Protein 1II5 (pdb70)

CATH classification: 3.40.190.10 (+1 more: 3.40.190.10)

Radius of gyration: 17.82 Å; Cα contacts (8 Å, |Δi|>4): 454; chains: 1; bounding box: 31×48×43 Å

Solvent-accessible surface area: 10110 Å² total

Nearest PDB structures (foldseek):
  1ii5-assembly1_A  TM=1.005E+00  e=3.050E-53  Synechocystis sp. PCC 6803 substr. Kazusa
  2pyy-assembly1_C  TM=9.301E-01  e=6.202E-23  Nostoc punctiforme PCC 73102
  4f3p-assembly1_A  TM=8.984E-01  e=1.653E-22  Burkholderia pseudomallei 1710b
  4f3p-assembly2_B  TM=9.013E-01  e=2.292E-22  Burkholderia pseudomallei 1710b
  8hnj-assembly1_A  TM=8.999E-01  e=7.429E-22  Escherichia coli 908519

Secondary structure (DSSP, 8-state):
--SPPEEEEE---TTT-EE--EESHHHHHHHHHHHHHT--EEEEE-S-HHHHHHHHHTTS-SEEEEEEE--HHHHTSTTEEE----EEEEEEEEEEGGGTTT-SSGGGGTT-EEEEETTSHHHHHHHHTT-EEEEESSHHHHHHHHHTTS-SEEEEEHHHHHHHHHH-GGG-EEE-S--SEEEEEEEEEETT-TTHHHHHHHHHHHHHTTHHHHHHHHHH-

Organism: Synechocystis sp. (strain ATCC 27184 / PCC 6803 / Kazusa) (NCBI:txid1111708)

InterPro domains:
  IPR001320 Ionotropic glutamate receptor, C-terminal [SM00079] (43-379)
  IPR001638 Solute-binding protein family 3/N-terminal domain of MltF [PF00497] (44-378)
  IPR001638 Solute-binding protein family 3/N-terminal domain of MltF [SM00062] (43-380)
  IPR013099 Potassium channel domain [PF07885] (197-247)
  IPR015683 Ionotropic glutamate receptor [PTHR18966] (59-382)

Structure (mmCIF, N/CA/C/O backbone):
data_1II5
#
_entry.id   1II5
#
_cell.length_a   97.866
_cell.length_b   49.706
_cell.length_c   55.572
_cell.angle_alpha   90.0
_cell.angle_beta   116.84
_cell.angle_gamma   90.0
#
_symmetry.space_group_name_H-M   'C 1 2 1'
#
loop_
_entity.id
_entity.type
_entity.pdbx_description
1 polymer 'Slr1257 protein'
2 non-polymer 'GLUTAMIC ACID'
3 water water
#
loop_
_atom_site.group_PDB
_atom_site.id
_atom_site.type_symbol
_atom_site.label_atom_id
_atom_site.label_alt_id
_atom_site.label_comp_id
_atom_site.label_asym_id
_atom_site.label_entity_id
_atom_site.label_seq_id
_atom_site.pdbx_PDB_ins_code
_atom_site.Cartn_x
_atom_site.Cartn_y
_atom_site.Cartn_z
_atom_site.occupancy
_atom_site.B_iso_or_equiv
_atom_site.auth_seq_id
_atom_site.auth_comp_id
_atom_site.auth_asym_id
_atom_site.auth_atom_id
_atom_site.pdbx_PDB_model_num
ATOM 1 N N . GLY A 1 1 ? 73.081 10.958 12.748 1.00 33.16 1 GLY A N 1
ATOM 2 C CA . GLY A 1 1 ? 73.938 12.100 12.346 1.00 28.17 1 GLY A CA 1
ATOM 3 C C . GLY A 1 1 ? 73.354 12.818 11.150 1.00 26.40 1 GLY A C 1
ATOM 4 O O . GLY A 1 1 ? 72.882 12.181 10.206 1.00 24.18 1 GLY A O 1
ATOM 5 N N . SER A 1 2 ? 73.365 14.145 11.191 1.00 25.32 2 SER A N 1
ATOM 6 C CA . SER A 1 2 ? 72.833 14.938 10.087 1.00 24.40 2 SER A CA 1
ATOM 7 C C . SER A 1 2 ? 73.929 15.458 9.153 1.00 23.74 2 SER A C 1
ATOM 8 O O . SER A 1 2 ? 73.688 16.334 8.323 1.00 22.97 2 SER A O 1
ATOM 11 N N . ALA A 1 3 ? 75.124 14.877 9.256 1.00 22.27 3 ALA A N 1
ATOM 12 C CA . ALA A 1 3 ? 76.252 15.289 8.420 1.00 22.61 3 ALA A CA 1
ATOM 13 C C . ALA A 1 3 ? 76.084 14.898 6.955 1.00 21.34 3 ALA A C 1
ATOM 14 O O . ALA A 1 3 ? 75.452 13.891 6.640 1.00 20.42 3 ALA A O 1
ATOM 16 N N . MET A 1 4 ? 76.675 15.694 6.069 1.00 19.20 4 MET A N 1
ATOM 17 C CA . MET A 1 4 ? 76.615 15.443 4.635 1.00 22.50 4 MET A CA 1
ATOM 18 C C . MET A 1 4 ? 77.048 14.013 4.317 1.00 23.10 4 MET A C 1
ATOM 19 O O . MET A 1 4 ? 78.054 13.532 4.836 1.00 24.58 4 MET A O 1
ATOM 24 N N . ALA A 1 5 ? 76.277 13.340 3.473 1.00 19.32 5 ALA A N 1
ATOM 25 C CA . ALA A 1 5 ? 76.577 11.968 3.103 1.00 19.55 5 ALA A CA 1
ATOM 26 C C . ALA A 1 5 ? 77.720 11.856 2.107 1.00 19.87 5 ALA A C 1
ATOM 27 O O . ALA A 1 5 ? 77.892 12.716 1.250 1.00 21.10 5 ALA A O 1
ATOM 29 N N . LEU A 1 6 ? 78.528 10.810 2.260 1.00 17.68 6 LEU A N 1
ATOM 30 C CA . LEU A 1 6 ? 79.624 10.537 1.334 1.00 16.83 6 LEU A CA 1
ATOM 31 C C . LEU A 1 6 ? 78.997 9.861 0.111 1.00 15.38 6 LEU A C 1
ATOM 32 O O . LEU A 1 6 ? 78.093 9.030 0.246 1.00 14.11 6 LEU A O 1
ATOM 37 N N . LYS A 1 7 ? 79.443 10.254 -1.076 1.00 16.40 7 LYS A N 1
ATOM 38 C CA . LYS A 1 7 ? 78.936 9.679 -2.322 1.00 19.01 7 LYS A CA 1
ATOM 39 C C . LYS A 1 7 ? 79.754 8.423 -2.642 1.00 17.57 7 LYS A C 1
ATOM 40 O O . LYS A 1 7 ? 80.932 8.494 -3.016 1.00 14.99 7 LYS A O 1
ATOM 46 N N . VAL A 1 8 ? 79.112 7.275 -2.459 1.00 16.24 8 VAL A N 1
ATOM 47 C CA . VAL A 1 8 ? 79.743 5.979 -2.665 1.00 14.58 8 VAL A CA 1
ATOM 48 C C . VAL A 1 8 ? 79.355 5.281 -3.973 1.00 14.24 8 VAL A C 1
ATOM 49 O O . VAL A 1 8 ? 78.214 4.849 -4.147 1.00 15.63 8 VAL A O 1
ATOM 53 N N . GLY A 1 9 ? 80.313 5.192 -4.891 1.00 13.39 9 GLY A N 1
ATOM 54 C CA . GLY A 1 9 ? 80.089 4.512 -6.156 1.00 13.79 9 GLY A CA 1
ATOM 55 C C . GLY A 1 9 ? 80.219 3.018 -5.922 1.00 14.10 9 GLY A C 1
ATOM 56 O O . GLY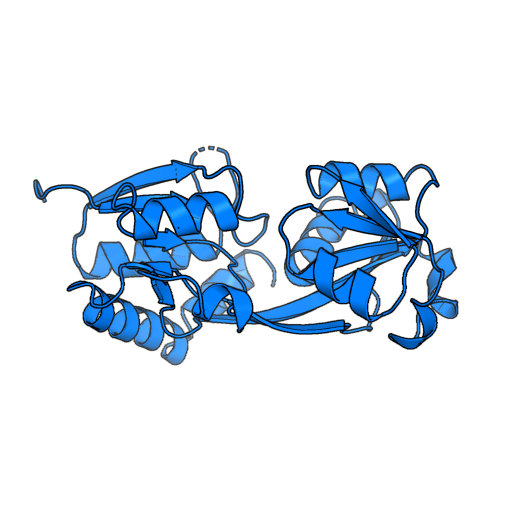 A 1 9 ? 81.106 2.586 -5.186 1.00 11.99 9 GLY A O 1
ATOM 57 N N . VAL A 1 10 ? 79.320 2.228 -6.507 1.00 13.21 10 VAL A N 1
ATOM 58 C CA . VAL A 1 10 ? 79.358 0.778 -6.330 1.00 13.43 10 VAL A CA 1
ATOM 59 C C . VAL A 1 10 ? 79.461 0.070 -7.677 1.00 14.34 10 VAL A C 1
ATOM 60 O O . VAL A 1 10 ? 78.709 0.357 -8.603 1.00 14.80 10 VAL A O 1
ATOM 64 N N . VAL A 1 11 ? 80.396 -0.864 -7.777 1.00 12.36 11 VAL A N 1
ATOM 65 C CA . VAL A 1 11 ? 80.601 -1.612 -9.008 1.00 13.72 11 VAL A CA 1
ATOM 66 C C . VAL A 1 11 ? 81.057 -3.033 -8.642 1.00 15.57 11 VAL A C 1
ATOM 67 O O . VAL A 1 11 ? 81.580 -3.254 -7.547 1.00 14.85 11 VAL A O 1
ATOM 71 N N . GLY A 1 12 ? 80.810 -4.000 -9.523 1.00 13.30 12 GLY A N 1
ATOM 72 C CA . GLY A 1 12 ? 81.221 -5.360 -9.226 1.00 13.07 12 GLY A CA 1
ATOM 73 C C . GLY A 1 12 ? 80.103 -6.382 -9.305 1.00 14.95 12 GLY A C 1
ATOM 74 O O . GLY A 1 12 ? 78.943 -6.034 -9.504 1.00 15.71 12 GLY A O 1
ATOM 75 N N . ASN A 1 13 ? 80.457 -7.643 -9.075 1.00 14.92 13 ASN A N 1
ATOM 76 C CA . ASN A 1 13 ? 79.513 -8.761 -9.144 1.00 14.03 13 ASN A CA 1
ATOM 77 C C . ASN A 1 13 ? 79.506 -9.598 -7.867 1.00 13.11 13 ASN A C 1
ATOM 78 O O . ASN A 1 13 ? 80.358 -9.423 -6.996 1.00 11.82 13 ASN A O 1
ATOM 83 N N . PRO A 1 14 ? 78.514 -10.503 -7.730 1.00 14.13 14 PRO A N 1
ATOM 84 C CA . PRO A 1 14 ? 78.395 -11.380 -6.562 1.00 12.72 14 PRO A CA 1
ATOM 85 C C . PRO A 1 14 ? 79.642 -12.259 -6.450 1.00 10.82 14 PRO A C 1
ATOM 86 O O . PRO A 1 14 ? 80.216 -12.653 -7.462 1.00 12.53 14 PRO A O 1
ATOM 90 N N . PRO A 1 15 ? 80.026 -12.639 -5.221 1.00 11.58 15 PRO A N 1
ATOM 91 C CA . PRO A 1 15 ? 79.353 -12.306 -3.963 1.00 12.15 15 PRO A CA 1
ATOM 92 C C . PRO A 1 15 ? 79.809 -10.995 -3.311 1.00 10.63 15 PRO A C 1
ATOM 93 O O . PRO A 1 15 ? 79.452 -10.709 -2.170 1.00 11.74 15 PRO A O 1
ATOM 97 N N . PHE A 1 16 ? 80.617 -10.217 -4.025 1.00 10.96 16 PHE A N 1
ATOM 98 C CA . PHE A 1 16 ? 81.118 -8.961 -3.488 1.00 10.37 16 PHE A CA 1
ATOM 99 C C . PHE A 1 16 ? 80.106 -7.824 -3.567 1.00 11.08 16 PHE A C 1
ATOM 100 O O . PHE A 1 16 ? 80.012 -7.005 -2.654 1.00 11.60 16 PHE A O 1
ATOM 108 N N . VAL A 1 17 ? 79.319 -7.809 -4.634 1.00 11.22 17 VAL A N 1
ATOM 109 C CA . VAL A 1 17 ? 78.298 -6.790 -4.826 1.00 11.84 17 VAL A CA 1
ATOM 110 C C . VAL A 1 17 ? 77.065 -7.408 -5.479 1.00 12.21 17 VAL A C 1
ATOM 111 O O . VAL A 1 17 ? 77.185 -8.160 -6.447 1.00 13.99 17 VAL A O 1
ATOM 115 N N . PHE A 1 18 ? 75.899 -7.121 -4.906 1.00 13.16 18 PHE A N 1
ATOM 116 C CA . PHE A 1 18 ? 74.606 -7.584 -5.418 1.00 13.67 18 PHE A CA 1
ATOM 117 C C . PHE A 1 18 ? 73.761 -6.317 -5.573 1.00 15.39 18 PHE A C 1
ATOM 118 O O . PHE A 1 18 ? 73.830 -5.420 -4.731 1.00 15.08 18 PHE A O 1
ATOM 126 N N . TYR A 1 19 ? 72.922 -6.274 -6.603 1.00 17.35 19 TYR A N 1
ATOM 127 C CA . TYR A 1 19 ? 72.065 -5.118 -6.860 1.00 20.83 19 TYR A CA 1
ATOM 128 C C . TYR A 1 19 ? 70.594 -5.451 -6.657 1.00 24.10 19 TYR A C 1
ATOM 129 O O . TYR A 1 19 ? 70.002 -6.197 -7.437 1.00 24.04 19 TYR A O 1
ATOM 138 N N . GLY A 1 20 ? 70.019 -4.892 -5.598 1.00 28.13 20 GLY A N 1
ATOM 139 C CA . GLY A 1 20 ? 68.623 -5.126 -5.281 1.00 32.16 20 GLY A CA 1
ATOM 140 C C . GLY A 1 20 ? 67.688 -4.272 -6.107 1.00 36.28 20 GLY A C 1
ATOM 141 O O . GLY A 1 20 ? 68.150 -3.268 -6.695 1.00 39.08 20 GLY A O 1
ATOM 142 N N . ALA A 1 26 ? 69.029 -2.566 -1.869 1.00 26.56 26 ALA A N 1
ATOM 143 C CA . ALA A 1 26 ? 69.591 -1.864 -3.066 1.00 25.00 26 ALA A CA 1
ATOM 144 C C . ALA A 1 26 ? 71.008 -2.346 -3.381 1.00 20.71 26 ALA A C 1
ATOM 145 O O . ALA A 1 26 ? 71.328 -2.616 -4.538 1.00 20.53 26 ALA A O 1
ATOM 147 N N . PHE A 1 27 ? 71.852 -2.427 -2.354 1.00 19.59 27 PHE A N 1
ATOM 148 C CA . PHE A 1 27 ? 73.232 -2.893 -2.510 1.00 17.28 27 PHE A CA 1
ATOM 149 C C . PHE A 1 27 ? 73.617 -3.775 -1.327 1.00 15.66 27 PHE A C 1
ATOM 150 O O . PHE A 1 27 ? 73.442 -3.385 -0.172 1.00 16.48 27 PHE A O 1
ATOM 158 N N . THR A 1 28 ? 74.127 -4.969 -1.623 1.00 15.61 28 THR A N 1
ATOM 159 C CA . THR A 1 28 ? 74.561 -5.919 -0.595 1.00 15.20 28 THR A CA 1
ATOM 160 C C . THR A 1 28 ? 75.819 -6.650 -1.081 1.00 15.04 28 THR A C 1
ATOM 161 O O . THR A 1 28 ? 76.262 -6.444 -2.216 1.00 14.27 28 THR A O 1
ATOM 165 N N . GLY A 1 29 ? 76.381 -7.506 -0.226 1.00 13.59 29 GLY A N 1
ATOM 166 C CA . GLY A 1 29 ? 77.573 -8.254 -0.598 1.00 12.78 29 GLY A CA 1
ATOM 167 C C . GLY A 1 29 ? 78.766 -7.956 0.291 1.00 12.56 29 GLY A C 1
ATOM 168 O O . GLY A 1 29 ? 78.734 -7.019 1.088 1.00 13.09 29 GLY A O 1
ATOM 169 N N . ILE A 1 30 ? 79.833 -8.733 0.118 1.00 12.52 30 ILE A N 1
ATOM 170 C CA . ILE A 1 30 ? 81.053 -8.592 0.908 1.00 11.49 30 ILE A CA 1
ATOM 171 C C . ILE A 1 30 ? 81.611 -7.168 0.904 1.00 13.10 30 ILE A C 1
ATOM 172 O O . ILE A 1 30 ? 81.953 -6.634 1.960 1.00 14.47 30 ILE A O 1
ATOM 177 N N . SER A 1 31 ? 81.711 -6.564 -0.278 1.00 11.67 31 SER A N 1
ATOM 178 C CA . SER A 1 31 ? 82.233 -5.203 -0.397 1.00 11.66 31 SER A CA 1
ATOM 179 C C . SER A 1 31 ? 81.373 -4.206 0.373 1.00 12.87 31 SER A C 1
ATOM 180 O O . SER A 1 31 ? 81.898 -3.303 1.026 1.00 12.85 31 SER A O 1
ATOM 183 N N . LEU A 1 32 ? 80.054 -4.379 0.308 1.00 14.05 32 LEU A N 1
ATOM 184 C CA . LEU A 1 32 ? 79.131 -3.498 1.028 1.00 14.27 32 LEU A CA 1
ATOM 185 C C . LEU A 1 32 ? 79.243 -3.704 2.534 1.00 15.01 32 LEU A C 1
ATOM 186 O O . LEU A 1 32 ? 79.111 -2.750 3.296 1.00 13.82 32 LEU A O 1
ATOM 191 N N . ASP A 1 33 ? 79.473 -4.947 2.959 1.00 12.43 33 ASP A N 1
ATOM 192 C CA . ASP A 1 33 ? 79.634 -5.250 4.380 1.00 13.72 33 ASP A CA 1
ATOM 193 C C . ASP A 1 33 ? 80.889 -4.558 4.920 1.00 15.05 33 ASP A C 1
ATOM 194 O O . ASP A 1 33 ? 80.888 -4.050 6.046 1.00 14.66 33 ASP A O 1
ATOM 199 N N . VAL A 1 34 ? 81.965 -4.571 4.127 1.00 14.95 34 VAL A N 1
ATOM 200 C CA . VAL A 1 34 ? 83.228 -3.938 4.519 1.00 12.02 34 VAL A CA 1
ATOM 201 C C . VAL A 1 34 ? 83.025 -2.431 4.630 1.00 12.39 34 VAL A C 1
ATOM 202 O O . VAL A 1 34 ? 83.331 -1.828 5.663 1.00 12.28 34 VAL A O 1
ATOM 206 N N . TRP A 1 35 ? 82.453 -1.836 3.589 1.00 11.64 35 TRP A N 1
ATOM 207 C CA . TRP A 1 35 ? 82.215 -0.403 3.603 1.00 12.55 35 TRP A CA 1
ATOM 208 C C . TRP A 1 35 ? 81.293 0.025 4.739 1.00 12.64 35 TRP A C 1
ATOM 209 O O . TRP A 1 35 ? 81.590 0.992 5.441 1.00 13.83 35 TRP A O 1
ATOM 220 N N . ARG A 1 36 ? 80.174 -0.672 4.912 1.00 12.30 36 ARG A N 1
ATOM 221 C CA . ARG A 1 36 ? 79.234 -0.322 5.966 1.00 14.91 36 ARG A CA 1
ATOM 222 C C . ARG A 1 36 ? 79.846 -0.391 7.355 1.00 16.87 36 ARG A C 1
ATOM 223 O O . ARG A 1 36 ? 79.555 0.457 8.195 1.00 17.85 36 ARG A O 1
ATOM 231 N N . ALA A 1 37 ? 80.716 -1.372 7.591 1.00 14.32 37 ALA A N 1
ATOM 232 C CA . ALA A 1 37 ? 81.374 -1.495 8.887 1.00 13.14 37 ALA A CA 1
ATOM 233 C C . ALA A 1 37 ? 82.258 -0.259 9.101 1.00 11.09 37 ALA A C 1
ATOM 234 O O . ALA A 1 37 ? 82.303 0.296 10.195 1.00 13.74 37 ALA A O 1
ATOM 236 N N . VAL A 1 38 ? 82.945 0.176 8.048 1.00 11.43 38 VAL A N 1
ATOM 237 C CA . VAL A 1 38 ? 83.801 1.359 8.131 1.00 13.28 38 VAL A CA 1
ATOM 238 C C . VAL A 1 38 ? 82.947 2.600 8.417 1.00 14.76 38 VAL A C 1
ATOM 239 O O . VAL A 1 38 ? 83.206 3.336 9.371 1.00 14.38 38 VAL A O 1
ATOM 243 N N . ALA A 1 39 ? 81.907 2.802 7.613 1.00 12.88 39 ALA A N 1
ATOM 244 C CA . ALA A 1 39 ? 81.032 3.955 7.780 1.00 14.74 39 ALA A CA 1
ATOM 245 C C . ALA A 1 39 ? 80.364 4.006 9.151 1.00 16.61 39 ALA A C 1
ATOM 246 O O . ALA A 1 39 ? 80.311 5.066 9.768 1.00 16.91 39 ALA A O 1
ATOM 248 N N . GLU A 1 40 ? 79.882 2.860 9.635 1.00 17.34 40 GLU A N 1
ATOM 249 C CA . GLU A 1 40 ? 79.218 2.779 10.938 1.00 17.35 40 GLU A CA 1
ATOM 250 C C . GLU A 1 40 ? 80.165 3.119 12.076 1.00 19.43 40 GLU A C 1
ATOM 251 O O . GLU A 1 40 ? 79.766 3.775 13.041 1.00 18.37 40 GLU A O 1
ATOM 257 N N . SER A 1 41 ? 81.416 2.669 11.971 1.00 17.48 41 SER A N 1
ATOM 258 C CA . SER A 1 41 ? 82.401 2.938 13.018 1.00 17.59 41 SER A CA 1
ATOM 259 C C . SER A 1 41 ? 82.686 4.430 13.144 1.00 19.41 41 SER A C 1
ATOM 260 O O . SER A 1 41 ? 83.125 4.897 14.190 1.00 21.45 41 SER A O 1
ATOM 263 N N . GLN A 1 42 ? 82.425 5.173 12.073 1.00 18.16 42 GLN A N 1
ATOM 264 C CA . GLN A 1 42 ? 82.652 6.610 12.059 1.00 19.65 42 GLN A CA 1
ATOM 265 C C . GLN A 1 42 ? 81.343 7.398 12.123 1.00 19.30 42 GLN A C 1
ATOM 266 O O . GLN A 1 42 ? 81.360 8.628 12.168 1.00 20.38 42 GLN A O 1
ATOM 272 N N . LYS A 1 43 ? 80.221 6.681 12.149 1.00 18.66 43 LYS A N 1
ATOM 273 C CA . LYS A 1 43 ? 78.889 7.290 12.183 1.00 21.03 43 LYS A CA 1
ATOM 274 C C . LYS A 1 43 ? 78.677 8.167 10.939 1.00 21.31 43 LYS A C 1
ATOM 275 O O . LYS A 1 43 ? 78.083 9.243 11.014 1.00 24.17 43 LYS A O 1
ATOM 277 N N . TRP A 1 44 ? 79.195 7.699 9.803 1.00 19.72 44 TRP A N 1
ATOM 278 C CA . TRP A 1 44 ? 79.087 8.394 8.524 1.00 17.05 44 TRP A CA 1
ATOM 279 C C . TRP A 1 44 ? 77.813 8.008 7.786 1.00 17.23 44 TRP A C 1
ATOM 280 O O . TRP A 1 44 ? 77.344 6.876 7.901 1.00 18.07 44 TRP A O 1
ATOM 291 N N . ASN A 1 45 ? 77.300 8.944 6.989 1.00 16.91 45 ASN A N 1
ATOM 292 C CA . ASN A 1 45 ? 76.113 8.734 6.155 1.00 15.96 45 ASN A CA 1
ATOM 293 C C . ASN A 1 45 ? 76.613 8.451 4.747 1.00 14.87 45 ASN A C 1
ATOM 294 O O . ASN A 1 45 ? 77.607 9.037 4.314 1.00 15.66 45 ASN A O 1
ATOM 299 N N . SER A 1 46 ? 75.901 7.594 4.021 1.00 15.88 46 SER A N 1
ATOM 300 C CA . SER A 1 46 ? 76.287 7.230 2.661 1.00 16.24 46 SER A CA 1
ATOM 301 C 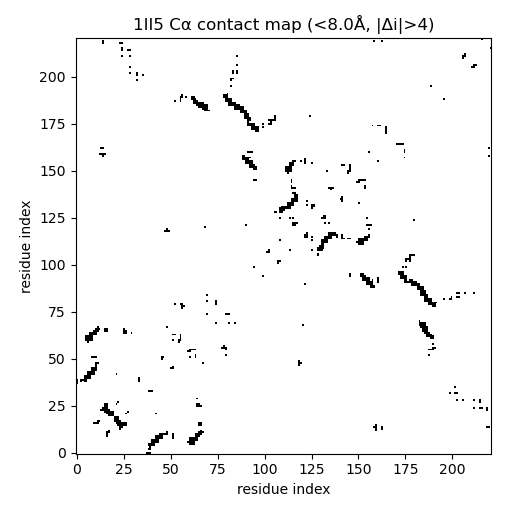C . SER A 1 46 ? 75.147 7.415 1.670 1.00 18.05 46 SER A C 1
ATOM 302 O O . SER A 1 46 ? 73.970 7.351 2.034 1.00 20.00 46 SER A O 1
ATOM 305 N N . GLU A 1 47 ? 75.525 7.638 0.416 1.00 18.62 47 GLU A N 1
ATOM 306 C CA . GLU A 1 47 ? 74.598 7.791 -0.699 1.00 20.29 47 GLU A CA 1
ATOM 307 C C . GLU A 1 47 ? 75.228 6.921 -1.790 1.00 18.49 47 GLU A C 1
ATOM 308 O O . GLU A 1 47 ? 76.277 7.261 -2.331 1.00 18.23 47 GLU A O 1
ATOM 314 N N . TYR A 1 48 ? 74.610 5.777 -2.070 1.00 18.37 48 TYR A N 1
ATOM 315 C CA . TYR A 1 48 ? 75.131 4.837 -3.064 1.00 18.25 48 TYR A CA 1
ATOM 316 C C . TYR A 1 48 ? 74.683 5.090 -4.494 1.00 19.39 48 TYR A C 1
ATOM 317 O O . TYR A 1 48 ? 73.501 5.326 -4.770 1.00 19.51 48 TYR A O 1
ATOM 326 N N . VAL A 1 49 ? 75.638 4.981 -5.406 1.00 18.22 49 VAL A N 1
ATOM 327 C CA . VAL A 1 49 ? 75.390 5.205 -6.817 1.00 19.83 49 VAL A CA 1
ATOM 328 C C . VAL A 1 49 ? 76.075 4.108 -7.617 1.00 19.88 49 VAL A C 1
ATOM 329 O O . VAL A 1 49 ? 77.304 4.003 -7.615 1.00 19.65 49 VAL A O 1
ATOM 333 N N . ARG A 1 50 ? 75.278 3.288 -8.292 1.00 19.27 50 ARG A N 1
ATOM 334 C CA . ARG A 1 50 ? 75.810 2.207 -9.114 1.00 19.55 50 ARG A CA 1
ATOM 335 C C . ARG A 1 50 ? 76.610 2.786 -10.286 1.00 19.28 50 ARG A C 1
ATOM 336 O O . ARG A 1 50 ? 76.192 3.761 -10.915 1.00 19.58 50 ARG A O 1
ATOM 344 N N . GLN A 1 51 ? 77.785 2.217 -10.535 1.00 17.24 51 GLN A N 1
ATOM 345 C CA . GLN A 1 51 ? 78.646 2.666 -11.618 1.00 17.76 51 GLN A CA 1
ATOM 346 C C . GLN A 1 51 ? 78.589 1.659 -12.752 1.00 20.82 51 GLN A C 1
ATOM 347 O O . GLN A 1 51 ? 78.473 0.463 -12.518 1.00 22.48 51 GLN A O 1
ATOM 353 N N . ASN A 1 52 ? 78.672 2.155 -13.979 1.00 22.87 52 ASN A N 1
ATOM 354 C CA . ASN A 1 52 ? 78.633 1.316 -15.171 1.00 27.29 52 ASN A CA 1
ATOM 355 C C . ASN A 1 52 ? 79.850 0.396 -15.280 1.00 27.00 52 ASN A C 1
ATOM 356 O O . ASN A 1 52 ? 79.729 -0.756 -15.698 1.00 28.55 52 ASN A O 1
ATOM 361 N N . SER A 1 53 ? 81.013 0.907 -14.891 1.00 22.64 53 SER A N 1
ATOM 362 C CA . SER A 1 53 ? 82.251 0.141 -14.957 1.00 21.10 53 SER A CA 1
ATOM 363 C C . SER A 1 53 ? 83.257 0.703 -13.958 1.00 19.15 53 SER A C 1
ATOM 364 O O . SER A 1 53 ? 83.052 1.786 -13.404 1.00 16.89 53 SER A O 1
ATOM 367 N N . ILE A 1 54 ? 84.347 -0.031 -13.748 1.00 17.95 54 ILE A N 1
ATOM 368 C CA . ILE A 1 54 ? 85.394 0.396 -12.829 1.00 15.31 54 ILE A CA 1
ATOM 369 C C . ILE A 1 54 ? 86.053 1.666 -13.365 1.00 15.51 54 ILE A C 1
ATOM 370 O O . ILE A 1 54 ? 86.272 2.607 -12.610 1.00 15.53 54 ILE A O 1
ATOM 375 N N . SER A 1 55 ? 86.302 1.720 -14.672 1.00 17.91 55 SER A N 1
ATOM 376 C CA . SER A 1 55 ? 86.919 2.904 -15.279 1.00 20.88 55 SER A CA 1
ATOM 377 C C . SER A 1 55 ? 86.065 4.152 -15.085 1.00 20.69 55 SER A C 1
ATOM 378 O O . SER A 1 55 ? 86.578 5.211 -14.734 1.00 20.69 55 SER A O 1
ATOM 381 N N . ALA A 1 56 ? 84.766 4.025 -15.339 1.00 20.84 56 ALA A N 1
ATOM 382 C CA . ALA A 1 56 ? 83.840 5.140 -15.181 1.00 19.83 56 ALA A CA 1
ATOM 383 C C . ALA A 1 56 ? 83.840 5.588 -13.730 1.00 19.79 56 ALA A C 1
ATOM 384 O O . ALA A 1 56 ? 83.853 6.783 -13.447 1.00 20.38 56 ALA A O 1
ATOM 386 N N . GLY A 1 57 ? 83.826 4.616 -12.815 1.00 18.53 57 GLY A N 1
ATOM 387 C CA . GLY A 1 57 ? 83.832 4.914 -11.395 1.00 15.87 57 GLY A CA 1
ATOM 388 C C . GLY A 1 57 ? 85.101 5.617 -10.942 1.00 13.22 57 GLY A C 1
ATOM 389 O O . GLY A 1 57 ? 85.042 6.563 -10.162 1.00 14.71 57 GLY A O 1
ATOM 390 N N . ILE A 1 58 ? 86.249 5.171 -11.437 1.00 14.02 58 ILE A N 1
ATOM 391 C CA . ILE A 1 58 ? 87.511 5.792 -11.060 1.00 14.70 58 ILE A CA 1
ATOM 392 C C . ILE A 1 58 ? 87.561 7.248 -11.534 1.00 17.02 58 ILE A C 1
ATOM 393 O O . ILE A 1 58 ? 88.008 8.120 -10.800 1.00 18.45 58 ILE A O 1
ATOM 398 N N . THR A 1 59 ? 87.063 7.511 -12.739 1.00 16.79 59 THR A N 1
ATOM 399 C CA . THR A 1 59 ? 87.037 8.871 -13.270 1.00 18.03 59 THR A CA 1
ATOM 400 C C . THR A 1 59 ? 86.117 9.745 -12.428 1.00 17.79 59 THR A C 1
ATOM 401 O O . THR A 1 59 ? 86.407 10.914 -12.187 1.00 18.53 59 THR A O 1
ATOM 405 N N . ALA A 1 60 ? 85.005 9.176 -11.980 1.00 16.11 60 ALA A N 1
ATOM 406 C CA . ALA A 1 60 ? 84.071 9.927 -11.158 1.00 16.80 60 ALA A CA 1
ATOM 407 C C . ALA A 1 60 ? 84.721 10.304 -9.824 1.00 19.57 60 ALA A C 1
ATOM 408 O O . ALA A 1 60 ? 84.429 11.365 -9.280 1.00 20.74 60 ALA A O 1
ATOM 410 N N . VAL A 1 61 ? 85.598 9.447 -9.296 1.00 17.02 61 VAL A N 1
ATOM 411 C CA . VAL A 1 61 ? 86.276 9.764 -8.035 1.00 15.99 61 VAL A CA 1
ATOM 412 C C . VAL A 1 61 ? 87.324 10.860 -8.287 1.00 15.76 61 VAL A C 1
ATOM 413 O O . VAL A 1 61 ? 87.434 11.802 -7.512 1.00 18.23 61 VAL A O 1
ATOM 417 N N . ALA A 1 62 ? 88.063 10.743 -9.387 1.00 16.37 62 ALA A N 1
ATOM 418 C CA . ALA A 1 62 ? 89.091 11.722 -9.750 1.00 18.95 62 ALA A CA 1
ATOM 419 C C . ALA A 1 62 ? 88.476 13.092 -10.029 1.00 22.04 62 ALA A C 1
ATOM 420 O O . ALA A 1 62 ? 89.056 14.122 -9.683 1.00 23.26 62 ALA A O 1
ATOM 422 N N . GLU A 1 63 ? 87.295 13.089 -10.641 1.00 22.25 63 GLU A N 1
ATOM 423 C CA . GLU A 1 63 ? 86.587 14.318 -10.986 1.00 25.12 63 GLU A CA 1
ATOM 424 C C . GLU A 1 63 ? 85.762 14.879 -9.824 1.00 26.44 63 GLU A C 1
ATOM 425 O O . GLU A 1 63 ? 85.077 15.889 -9.976 1.00 27.88 63 GLU A O 1
ATOM 427 N N . GLY A 1 64 ? 85.815 14.216 -8.672 1.00 25.13 64 GLY A N 1
ATOM 428 C CA . GLY A 1 64 ? 85.078 14.682 -7.510 1.00 23.49 64 GLY A CA 1
ATOM 429 C C . GLY A 1 64 ? 83.592 14.371 -7.447 1.00 24.25 64 GLY A C 1
ATOM 430 O O . GLY A 1 64 ? 82.915 14.823 -6.525 1.00 26.29 64 GLY A O 1
ATOM 431 N N . GLU A 1 65 ? 83.078 13.609 -8.410 1.00 23.88 65 GLU A N 1
ATOM 432 C CA . GLU A 1 65 ? 81.658 13.235 -8.431 1.00 24.74 65 GLU A CA 1
ATOM 433 C C . GLU A 1 65 ? 81.332 12.193 -7.366 1.00 23.10 65 GLU A C 1
ATOM 434 O O . GLU A 1 65 ? 80.189 12.076 -6.919 1.00 21.73 65 GLU A O 1
ATOM 440 N N . LEU A 1 66 ? 82.347 11.424 -6.985 1.00 20.87 66 LEU A N 1
ATOM 441 C CA . LEU A 1 66 ? 82.214 10.397 -5.959 1.00 17.01 66 LEU A CA 1
ATOM 442 C C . LEU A 1 66 ? 83.320 10.613 -4.935 1.00 14.55 66 LEU A C 1
ATOM 443 O O . LEU A 1 66 ? 84.388 11.128 -5.271 1.00 15.41 66 LEU A O 1
ATOM 448 N N . ASP A 1 67 ? 83.044 10.257 -3.686 1.00 14.48 67 ASP A N 1
ATOM 449 C CA . ASP A 1 67 ? 84.031 10.364 -2.617 1.00 15.05 67 ASP A CA 1
ATOM 450 C C . ASP A 1 67 ? 84.847 9.073 -2.552 1.00 15.32 67 ASP A C 1
ATOM 451 O O . ASP A 1 67 ? 86.022 9.084 -2.195 1.00 16.14 67 ASP A O 1
ATOM 456 N N . ILE A 1 68 ? 84.222 7.967 -2.944 1.00 14.28 68 ILE A N 1
ATOM 457 C CA . ILE A 1 68 ? 84.887 6.667 -2.931 1.00 14.44 68 ILE A CA 1
ATOM 458 C C . ILE A 1 68 ? 84.184 5.686 -3.862 1.00 13.90 68 ILE A C 1
ATOM 459 O O . ILE A 1 68 ? 82.982 5.799 -4.101 1.00 12.05 68 ILE A O 1
ATOM 464 N N . LEU A 1 69 ? 84.965 4.773 -4.433 1.00 13.26 69 LEU A N 1
ATOM 465 C CA . LEU A 1 69 ? 84.449 3.727 -5.307 1.00 11.91 69 LEU A CA 1
ATOM 466 C C . LEU A 1 69 ? 84.712 2.410 -4.571 1.00 13.36 69 LEU A C 1
ATOM 467 O O . LEU A 1 69 ? 85.859 2.098 -4.236 1.00 12.74 69 LEU A O 1
ATOM 472 N N . ILE A 1 70 ? 83.653 1.668 -4.271 1.00 11.19 70 ILE A N 1
ATOM 473 C CA . ILE A 1 70 ? 83.801 0.392 -3.569 1.00 12.04 70 ILE A CA 1
ATOM 474 C C . ILE A 1 70 ? 83.404 -0.791 -4.451 1.00 12.70 70 ILE A C 1
ATOM 475 O O . ILE A 1 70 ? 82.661 -0.645 -5.428 1.00 13.03 70 ILE A O 1
ATOM 480 N N . GLY A 1 71 ? 83.915 -1.961 -4.096 1.00 12.35 71 GLY A N 1
ATOM 481 C CA . GLY A 1 71 ? 83.624 -3.170 -4.844 1.00 11.77 71 GLY A CA 1
ATOM 482 C C . GLY A 1 71 ? 84.875 -4.024 -4.929 1.00 13.71 71 GLY A C 1
ATOM 483 O O . GLY A 1 71 ? 85.873 -3.706 -4.276 1.00 11.43 71 GLY A O 1
ATOM 484 N N . PRO A 1 72 ? 84.831 -5.150 -5.667 1.00 11.82 72 PRO A N 1
ATOM 485 C CA . PRO A 1 72 ? 85.968 -6.060 -5.846 1.00 11.73 72 PRO A CA 1
ATOM 486 C C . PRO A 1 72 ? 86.879 -5.479 -6.934 1.00 11.20 72 PRO A C 1
ATOM 487 O O . PRO A 1 72 ? 87.047 -6.059 -8.008 1.00 13.35 72 PRO A O 1
ATOM 491 N N . ILE A 1 73 ? 87.458 -4.319 -6.640 1.00 9.93 73 ILE A N 1
ATOM 492 C CA . ILE A 1 73 ? 88.323 -3.610 -7.581 1.00 9.83 73 ILE A CA 1
ATOM 493 C C . ILE A 1 73 ? 89.792 -4.029 -7.480 1.00 10.69 73 ILE A C 1
ATOM 494 O O . ILE A 1 73 ? 90.466 -3.742 -6.488 1.00 9.79 73 ILE A O 1
ATOM 499 N N . SER A 1 74 ? 90.273 -4.735 -8.499 1.00 10.50 74 SER A N 1
ATOM 500 C CA . SER A 1 74 ? 91.660 -5.189 -8.537 1.00 9.20 74 SER A CA 1
ATOM 501 C C . SER A 1 74 ? 92.618 -3.997 -8.560 1.00 9.51 74 SER A C 1
ATOM 502 O O . SER A 1 74 ? 92.412 -3.040 -9.309 1.00 8.68 74 SER A O 1
ATOM 505 N N . VAL A 1 75 ? 93.626 -4.045 -7.691 1.00 9.50 75 VAL A N 1
ATOM 506 C CA . VAL A 1 75 ? 94.643 -2.996 -7.614 1.00 10.39 75 VAL A CA 1
ATOM 507 C C . VAL A 1 75 ? 95.693 -3.358 -8.658 1.00 11.00 75 VAL A C 1
ATOM 508 O O . VAL A 1 75 ? 96.453 -4.313 -8.483 1.00 14.24 75 VAL A O 1
ATOM 512 N N . THR A 1 76 ? 95.711 -2.616 -9.761 1.00 10.49 76 THR A N 1
ATOM 513 C CA . THR A 1 76 ? 96.657 -2.874 -10.844 1.00 10.67 76 THR A CA 1
ATOM 514 C C . THR A 1 76 ? 97.510 -1.635 -11.095 1.00 12.82 76 THR A C 1
ATOM 515 O O . THR A 1 76 ? 97.108 -0.519 -10.741 1.00 13.41 76 THR A O 1
ATOM 519 N N . PRO A 1 77 ? 98.689 -1.817 -11.725 1.00 1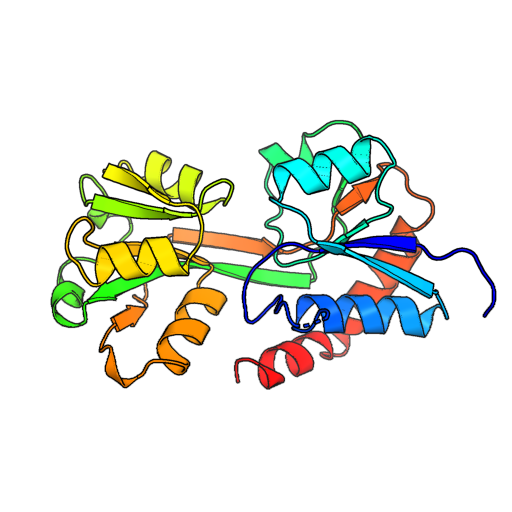4.44 77 PRO A N 1
ATOM 520 C CA . PRO A 1 77 ? 99.624 -0.729 -12.047 1.00 16.19 77 PRO A CA 1
ATOM 521 C C . PRO A 1 77 ? 98.961 0.351 -12.914 1.00 17.66 77 PRO A C 1
ATOM 522 O O . PRO A 1 77 ? 99.131 1.548 -12.671 1.00 16.40 77 PRO A O 1
ATOM 526 N N . GLU A 1 78 ? 98.195 -0.092 -13.913 1.00 15.63 78 GLU A N 1
ATOM 527 C CA . GLU A 1 78 ? 97.502 0.807 -14.827 1.00 16.66 78 GLU A CA 1
ATOM 528 C C . GLU A 1 78 ? 96.454 1.654 -14.106 1.00 16.23 78 GLU A C 1
ATOM 529 O O . GLU A 1 78 ? 96.292 2.834 -14.415 1.00 19.13 78 GLU A O 1
ATOM 531 N N . ARG A 1 79 ? 95.744 1.064 -13.148 1.00 13.43 79 ARG A N 1
ATOM 532 C CA . ARG A 1 79 ? 94.738 1.814 -12.401 1.00 13.08 79 ARG A CA 1
ATOM 533 C C . ARG A 1 79 ? 95.375 2.746 -11.376 1.00 13.62 79 ARG A C 1
ATOM 534 O O . ARG A 1 79 ? 94.914 3.872 -11.180 1.00 14.35 79 ARG A O 1
ATOM 542 N N . ALA A 1 80 ? 96.440 2.277 -10.734 1.00 13.14 80 ALA A N 1
ATOM 543 C CA . ALA A 1 80 ? 97.141 3.070 -9.735 1.00 14.40 80 ALA A CA 1
ATOM 544 C C . ALA A 1 80 ? 97.801 4.282 -10.395 1.00 15.13 80 ALA A C 1
ATOM 545 O O . ALA A 1 80 ? 98.092 5.270 -9.728 1.00 17.71 80 ALA A O 1
ATOM 547 N N . ALA A 1 81 ? 98.028 4.198 -11.705 1.00 14.64 81 ALA A N 1
ATOM 548 C CA . ALA A 1 81 ? 98.657 5.281 -12.460 1.00 17.72 81 ALA A CA 1
ATOM 549 C C . ALA A 1 81 ? 97.680 6.390 -12.882 1.00 19.87 81 ALA A C 1
ATOM 550 O O . ALA A 1 81 ? 98.102 7.444 -13.368 1.00 22.12 81 ALA A O 1
ATOM 552 N N . ILE A 1 82 ? 96.381 6.148 -12.724 1.00 18.67 82 ILE A N 1
ATOM 553 C CA . ILE A 1 82 ? 95.378 7.143 -13.094 1.00 16.68 82 ILE A CA 1
ATOM 554 C C . ILE A 1 82 ? 95.521 8.383 -12.208 1.00 17.80 82 ILE A C 1
ATOM 555 O O . ILE A 1 82 ? 95.526 8.287 -10.979 1.00 15.80 82 ILE A O 1
ATOM 560 N N . GLU A 1 83 ? 95.638 9.547 -12.844 1.00 17.49 83 GLU A N 1
ATOM 561 C CA . GLU A 1 83 ? 95.786 10.808 -12.119 1.00 18.75 83 GLU A CA 1
ATOM 562 C C . GLU A 1 83 ? 94.601 11.168 -11.231 1.00 17.32 83 GLU A C 1
ATOM 563 O O . GLU A 1 83 ? 93.442 11.011 -11.618 1.00 19.56 83 GLU A O 1
ATOM 565 N N . GLY A 1 84 ? 94.906 11.641 -10.028 1.00 17.07 84 GLY A N 1
ATOM 566 C CA . GLY A 1 84 ? 93.866 12.069 -9.117 1.00 16.19 84 GLY A CA 1
ATOM 567 C C . GLY A 1 84 ? 93.268 11.034 -8.191 1.00 16.47 84 GLY A C 1
ATOM 568 O O . GLY A 1 84 ? 92.381 11.368 -7.417 1.00 17.71 84 GLY A O 1
ATOM 569 N N . ILE A 1 85 ? 93.716 9.784 -8.267 1.00 16.15 85 ILE A N 1
ATOM 570 C CA . ILE A 1 85 ? 93.172 8.759 -7.382 1.00 15.16 85 ILE A CA 1
ATOM 571 C C . ILE A 1 85 ? 94.262 7.988 -6.626 1.00 16.33 85 ILE A C 1
ATOM 572 O O . ILE A 1 85 ? 95.443 8.065 -6.960 1.00 17.02 85 ILE A O 1
ATOM 577 N N . THR A 1 86 ? 93.843 7.273 -5.589 1.00 16.49 86 THR A N 1
ATOM 578 C CA . THR A 1 86 ? 94.735 6.456 -4.788 1.00 17.29 86 THR A CA 1
ATOM 579 C C . THR A 1 86 ? 93.914 5.295 -4.231 1.00 15.90 86 THR A C 1
ATOM 580 O O . THR A 1 86 ? 92.749 5.469 -3.881 1.00 14.09 86 THR A O 1
ATOM 584 N N . PHE A 1 87 ? 94.504 4.105 -4.198 1.00 13.10 87 PHE A N 1
ATOM 585 C CA . PHE A 1 87 ? 93.812 2.939 -3.652 1.00 13.21 87 PHE A CA 1
ATOM 586 C C . PHE A 1 87 ? 94.001 2.846 -2.143 1.00 12.23 87 PHE A C 1
ATOM 587 O O . PHE A 1 87 ? 94.998 3.326 -1.604 1.00 11.26 87 PHE A O 1
ATOM 595 N N . THR A 1 88 ? 93.027 2.256 -1.460 1.00 11.17 88 THR A N 1
ATOM 596 C CA . THR A 1 88 ? 93.147 2.028 -0.026 1.00 10.39 88 THR A CA 1
ATOM 597 C C . THR A 1 88 ? 94.012 0.764 0.061 1.00 9.21 88 THR A C 1
ATOM 598 O O . THR A 1 88 ? 94.353 0.162 -0.959 1.00 8.73 88 THR A O 1
ATOM 602 N N . GLN A 1 89 ? 94.353 0.365 1.281 1.00 10.60 89 GLN A N 1
ATOM 603 C CA . GLN A 1 89 ? 95.081 -0.880 1.494 1.00 10.70 89 GLN A CA 1
ATOM 604 C C . GLN A 1 89 ? 94.116 -1.973 1.022 1.00 10.72 89 GLN A C 1
ATOM 605 O O . GLN A 1 89 ? 92.894 -1.811 1.128 1.00 10.04 89 GLN A O 1
ATOM 611 N N . PRO A 1 90 ? 94.635 -3.050 0.408 1.00 10.70 90 PRO A N 1
ATOM 612 C CA . PRO A 1 90 ? 93.717 -4.105 -0.044 1.00 12.79 90 PRO A CA 1
ATOM 613 C C . PRO A 1 90 ? 93.044 -4.847 1.127 1.00 11.66 90 PRO A C 1
ATOM 614 O O . PRO A 1 90 ? 93.607 -4.938 2.223 1.00 11.29 90 PRO A O 1
ATOM 618 N N . TYR A 1 91 ? 91.812 -5.308 0.902 1.00 10.78 91 TYR A N 1
ATOM 619 C CA . TYR A 1 91 ? 91.041 -6.007 1.926 1.00 10.75 91 TYR A CA 1
ATOM 620 C C . TYR A 1 91 ? 90.751 -7.465 1.575 1.00 11.49 91 TYR A C 1
ATOM 621 O O . TYR A 1 91 ? 90.160 -8.194 2.374 1.00 12.07 91 TYR A O 1
ATOM 630 N N . PHE A 1 92 ? 91.168 -7.888 0.387 1.00 11.96 92 PHE A N 1
ATOM 631 C CA . PHE A 1 92 ? 90.926 -9.257 -0.055 1.00 12.74 92 PHE A CA 1
ATOM 632 C C . PHE A 1 92 ? 91.931 -9.633 -1.126 1.00 12.69 92 PHE A C 1
ATOM 633 O O . PHE A 1 92 ? 92.332 -8.807 -1.935 1.00 14.50 92 PHE A O 1
ATOM 641 N N . SER A 1 93 ? 92.360 -10.888 -1.096 1.00 13.10 93 SER A N 1
ATOM 642 C CA . SER A 1 93 ? 93.305 -11.410 -2.070 1.00 14.99 93 SER A CA 1
ATOM 643 C C . SER A 1 93 ? 92.516 -12.387 -2.938 1.00 14.19 93 SER A C 1
ATOM 644 O O . SER A 1 93 ? 92.095 -13.444 -2.471 1.00 13.53 93 SER A O 1
ATOM 647 N N . SER A 1 94 ? 92.291 -12.008 -4.187 1.00 15.29 94 SER A N 1
ATOM 648 C CA . SER A 1 94 ? 91.516 -12.826 -5.100 1.00 16.96 94 SER A CA 1
ATOM 649 C C . SER A 1 94 ? 92.354 -13.423 -6.215 1.00 19.55 94 SER A C 1
ATOM 650 O O . SER A 1 94 ? 93.538 -13.142 -6.345 1.00 24.73 94 SER A O 1
ATOM 653 N N . GLY A 1 95 ? 91.738 -14.307 -6.982 1.00 22.05 95 GLY A N 1
ATOM 654 C CA . GLY A 1 95 ? 92.424 -14.934 -8.089 1.00 20.52 95 GLY A CA 1
ATOM 655 C C . GLY A 1 95 ? 91.531 -14.850 -9.303 1.00 19.17 95 GLY A C 1
ATOM 656 O O . GLY A 1 95 ? 90.317 -14.750 -9.173 1.00 16.99 95 GLY A O 1
ATOM 657 N N . ILE A 1 96 ? 92.137 -14.780 -10.478 1.00 18.49 96 ILE A N 1
ATOM 658 C CA . ILE A 1 96 ? 91.377 -14.736 -11.713 1.00 18.95 96 ILE A CA 1
ATOM 659 C C . ILE A 1 96 ? 91.380 -16.186 -12.208 1.00 17.56 96 ILE A C 1
ATOM 660 O O . ILE A 1 96 ? 92.434 -16.805 -12.309 1.00 15.90 96 ILE A O 1
ATOM 665 N N . GLY A 1 97 ? 90.197 -16.755 -12.419 1.00 16.10 97 GLY A N 1
ATOM 666 C CA . GLY A 1 97 ? 90.125 -18.133 -12.867 1.00 17.38 97 GLY A CA 1
ATOM 667 C C . GLY A 1 97 ? 89.405 -18.360 -14.180 1.00 17.80 97 GLY A C 1
ATOM 668 O O . GLY A 1 97 ? 89.172 -17.426 -14.951 1.00 14.96 97 GLY A O 1
ATOM 669 N N . LEU A 1 98 ? 89.021 -19.615 -14.405 1.00 17.89 98 LEU A N 1
ATOM 670 C CA . LEU A 1 98 ? 88.328 -20.025 -15.623 1.00 19.37 98 LEU A CA 1
ATOM 671 C C . LEU A 1 98 ? 87.159 -20.968 -15.357 1.00 19.44 98 LEU A C 1
ATOM 672 O O . LEU A 1 98 ? 87.269 -21.912 -14.572 1.00 18.71 98 LEU A O 1
ATOM 677 N N . LEU A 1 99 ? 86.050 -20.704 -16.036 1.00 18.75 99 LEU A N 1
ATOM 678 C CA . LEU A 1 99 ? 84.847 -21.522 -15.939 1.00 18.78 99 LEU A CA 1
ATOM 679 C C . LEU A 1 99 ? 84.760 -22.266 -17.269 1.00 21.95 99 LEU A C 1
ATOM 680 O O . LEU A 1 99 ? 84.797 -21.639 -18.330 1.00 21.60 99 LEU A O 1
ATOM 685 N N . ILE A 1 100 ? 84.658 -23.593 -17.217 1.00 22.24 100 ILE A N 1
ATOM 686 C CA . ILE A 1 100 ? 84.585 -24.407 -18.432 1.00 22.17 100 ILE A CA 1
ATOM 687 C C . ILE A 1 100 ? 83.568 -25.539 -18.276 1.00 25.35 100 ILE A C 1
ATOM 688 O O . ILE A 1 100 ? 83.073 -25.790 -17.175 1.00 23.46 100 ILE A O 1
ATOM 693 N N . PRO A 1 101 ? 83.200 -26.204 -19.392 1.00 26.06 101 PRO A N 1
ATOM 694 C CA . PRO A 1 101 ? 82.241 -27.309 -19.289 1.00 25.48 101 PRO A CA 1
ATOM 695 C C . PRO A 1 101 ? 82.961 -28.461 -18.589 1.00 24.92 101 PRO A C 1
ATOM 696 O O . PRO A 1 101 ? 84.184 -28.589 -18.711 1.00 23.88 101 PRO A O 1
ATOM 700 N N . GLY A 1 102 ? 82.221 -29.280 -17.847 1.00 27.71 102 GLY A N 1
ATOM 701 C CA . GLY A 1 102 ? 82.838 -30.397 -17.146 1.00 28.22 102 GLY A CA 1
ATOM 702 C C . GLY A 1 102 ? 83.632 -31.355 -18.020 1.00 29.59 102 GLY A C 1
ATOM 703 O O . GLY A 1 102 ? 84.594 -31.971 -17.561 1.00 32.13 102 GLY A O 1
ATOM 704 N N . THR A 1 103 ? 83.246 -31.462 -19.290 1.00 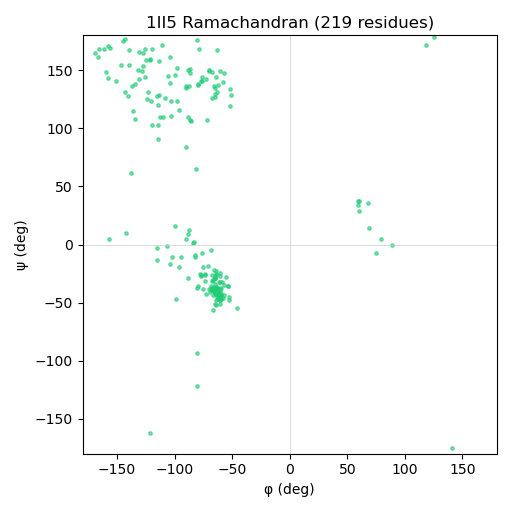30.04 103 THR A N 1
ATOM 705 C CA . THR A 1 103 ? 83.921 -32.349 -20.240 1.00 29.24 103 THR A CA 1
ATOM 706 C C . THR A 1 103 ? 85.267 -31.825 -20.734 1.00 29.02 103 THR A C 1
ATOM 707 O O . THR A 1 103 ? 86.105 -32.600 -21.202 1.00 29.53 103 THR A O 1
ATOM 711 N N . ALA A 1 104 ? 85.484 -30.517 -20.592 1.00 29.26 104 ALA A N 1
ATOM 712 C CA . ALA A 1 104 ? 86.711 -29.871 -21.047 1.00 27.79 104 ALA A CA 1
ATOM 713 C C . ALA A 1 104 ? 87.844 -29.790 -20.030 1.00 29.29 104 ALA A C 1
ATOM 714 O O . ALA A 1 104 ? 88.878 -29.195 -20.326 1.00 29.27 104 ALA A O 1
ATOM 716 N N . THR A 1 105 ? 87.674 -30.396 -18.852 1.00 30.58 105 THR A N 1
ATOM 717 C CA . THR A 1 105 ? 88.722 -30.351 -17.821 1.00 32.51 105 THR A CA 1
ATOM 718 C C . THR A 1 105 ? 90.114 -30.820 -18.255 1.00 33.82 105 THR A C 1
ATOM 719 O O . THR A 1 105 ? 91.119 -30.283 -17.785 1.00 34.00 105 THR A O 1
ATOM 723 N N . PRO A 1 106 ? 90.201 -31.836 -19.141 1.00 35.82 106 PRO A N 1
ATOM 724 C CA . PRO A 1 106 ? 91.526 -32.295 -19.578 1.00 35.62 106 PRO A CA 1
ATOM 725 C C . PRO A 1 106 ? 92.268 -31.248 -20.419 1.00 36.80 106 PRO A C 1
ATOM 726 O O . PRO A 1 106 ? 93.499 -31.227 -20.457 1.00 38.68 106 PRO A O 1
ATOM 730 N N . LEU A 1 107 ? 91.509 -30.378 -21.079 1.00 36.99 107 LEU A N 1
ATOM 731 C CA . LEU A 1 107 ? 92.067 -29.343 -21.950 1.00 36.68 107 LEU A CA 1
ATOM 732 C C . LEU A 1 107 ? 92.654 -28.116 -21.255 1.00 36.16 107 LEU A C 1
ATOM 733 O O . LEU A 1 107 ? 93.515 -27.442 -21.818 1.00 37.58 107 LEU A O 1
ATOM 738 N N . PHE A 1 108 ? 92.184 -27.813 -20.048 1.00 36.02 108 PHE A N 1
ATOM 739 C CA . PHE A 1 108 ? 92.668 -26.640 -19.317 1.00 36.43 108 PHE A CA 1
ATOM 740 C C . PHE A 1 108 ? 93.431 -27.008 -18.046 1.00 36.71 108 PHE A C 1
ATOM 741 O O . PHE A 1 108 ? 92.857 -27.093 -16.961 1.00 37.21 108 PHE A O 1
ATOM 749 N N . ARG A 1 109 ? 94.741 -27.172 -18.188 1.00 37.12 109 ARG A N 1
ATOM 750 C CA . ARG A 1 109 ? 95.606 -27.558 -17.079 1.00 37.48 109 ARG A CA 1
ATOM 751 C C . ARG A 1 109 ? 96.625 -26.485 -16.700 1.00 36.41 109 ARG A C 1
ATOM 752 O O . ARG A 1 109 ? 97.263 -26.572 -15.652 1.00 37.69 109 ARG A O 1
ATOM 760 N N . SER A 1 110 ? 96.789 -25.486 -17.560 1.00 35.41 110 SER A N 1
ATOM 761 C CA . SER A 1 110 ? 97.727 -24.398 -17.303 1.00 32.15 110 SER A CA 1
ATOM 762 C C . SER A 1 110 ? 97.398 -23.193 -18.178 1.00 30.15 110 SER A C 1
ATOM 763 O O . SER A 1 110 ? 96.588 -23.293 -19.102 1.00 28.90 110 SER A O 1
ATOM 766 N N . VAL A 1 111 ? 98.018 -22.055 -17.875 1.00 27.93 111 VAL A N 1
ATOM 767 C CA . VAL A 1 111 ? 97.791 -20.833 -18.643 1.00 27.18 111 VAL A CA 1
ATOM 768 C C . VAL A 1 111 ? 98.259 -20.990 -20.089 1.00 26.61 111 VAL A C 1
ATOM 769 O O . VAL A 1 111 ? 97.736 -20.336 -20.988 1.00 25.30 111 VAL A O 1
ATOM 773 N N . GLY A 1 112 ? 99.225 -21.882 -20.305 1.00 26.67 112 GLY A N 1
ATOM 774 C CA . GLY A 1 112 ? 99.726 -22.132 -21.644 1.00 25.36 112 GLY A CA 1
ATOM 775 C C . GLY A 1 112 ? 98.642 -22.716 -22.533 1.00 27.49 112 GLY A C 1
ATOM 776 O O . GLY A 1 112 ? 98.678 -22.552 -23.751 1.00 29.67 112 GLY A O 1
ATOM 777 N N . ASP A 1 113 ? 97.657 -23.373 -21.922 1.00 27.21 113 ASP A N 1
ATOM 778 C CA . ASP A 1 113 ? 96.552 -23.983 -22.658 1.00 27.15 113 ASP A CA 1
ATOM 779 C C . ASP A 1 113 ? 95.520 -22.965 -23.138 1.00 27.64 113 ASP A C 1
ATOM 780 O O . ASP A 1 113 ? 94.595 -23.313 -23.880 1.00 25.13 113 ASP A O 1
ATOM 785 N N . LEU A 1 114 ? 95.676 -21.714 -22.710 1.00 26.94 114 LEU A N 1
ATOM 786 C CA . LEU A 1 114 ?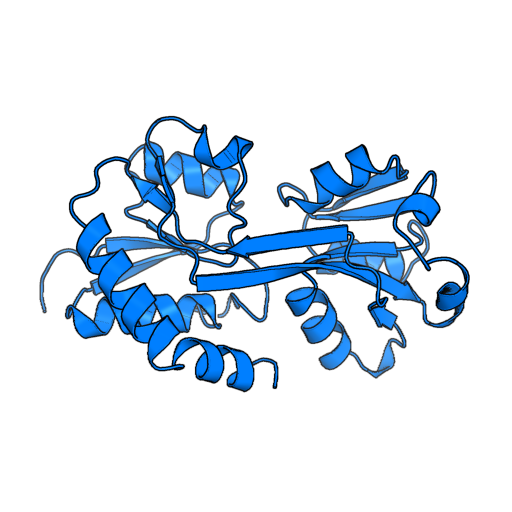 94.758 -20.644 -23.094 1.00 27.66 114 LEU A CA 1
ATOM 787 C C . LEU A 1 114 ? 95.000 -20.140 -24.516 1.00 27.76 114 LEU A C 1
ATOM 788 O O . LEU A 1 114 ? 94.083 -19.626 -25.160 1.00 28.36 114 LEU A O 1
ATOM 793 N N . LYS A 1 115 ? 96.238 -20.278 -24.984 1.00 28.77 115 LYS A N 1
ATOM 794 C CA . LYS A 1 115 ? 96.638 -19.842 -26.320 1.00 31.57 115 LYS A CA 1
ATOM 795 C C . LYS A 1 115 ? 95.732 -20.383 -27.424 1.00 33.72 115 LYS A C 1
ATOM 796 O O . LYS A 1 115 ? 95.575 -21.594 -27.576 1.00 33.52 115 LYS A O 1
ATOM 802 N N . ASN A 1 116 ? 95.103 -19.457 -28.146 1.00 34.27 116 ASN A N 1
ATOM 803 C CA . ASN A 1 116 ? 94.197 -19.749 -29.259 1.00 36.23 116 ASN 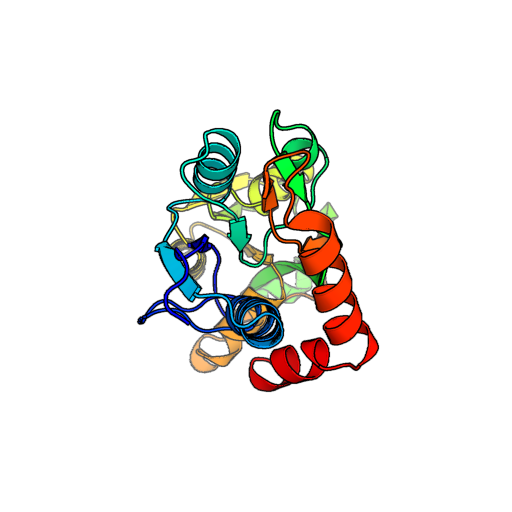A CA 1
ATOM 804 C C . ASN A 1 116 ? 92.809 -20.262 -28.902 1.00 35.76 116 ASN A C 1
ATOM 805 O O . ASN A 1 116 ? 91.958 -20.417 -29.780 1.00 36.74 116 ASN A O 1
ATOM 810 N N . LYS A 1 117 ? 92.571 -20.541 -27.624 1.00 34.47 117 LYS A N 1
ATOM 811 C CA . LYS A 1 117 ? 91.259 -21.012 -27.199 1.00 35.57 117 LYS A CA 1
ATOM 812 C C . LYS A 1 117 ? 90.296 -19.823 -27.143 1.00 35.90 117 LYS A C 1
ATOM 813 O O . LYS A 1 117 ? 90.686 -18.724 -26.744 1.00 37.13 117 LYS A O 1
ATOM 819 N N . GLU A 1 118 ? 89.064 -20.039 -27.560 1.00 35.18 118 GLU A N 1
ATOM 820 C CA . GLU A 1 118 ? 88.053 -18.980 -27.556 1.00 36.22 118 GLU A CA 1
ATOM 821 C C . GLU A 1 118 ? 87.666 -18.702 -26.116 1.00 34.74 118 GLU A C 1
ATOM 822 O O . GLU A 1 118 ? 86.982 -19.509 -25.491 1.00 35.51 118 GLU A O 1
ATOM 828 N N . VAL A 1 119 ? 88.100 -17.563 -25.591 1.00 30.55 119 VAL A N 1
ATOM 829 C CA . VAL A 1 119 ? 87.790 -17.204 -24.209 1.00 26.79 119 VAL A CA 1
ATOM 830 C C . VAL A 1 119 ? 86.881 -15.981 -24.095 1.00 24.93 119 VAL A C 1
ATOM 831 O O . VAL A 1 119 ? 87.147 -14.945 -24.705 1.00 26.29 119 VAL A O 1
ATOM 835 N N . ALA A 1 120 ? 85.796 -16.125 -23.332 1.00 22.07 120 ALA A N 1
ATOM 836 C CA . ALA A 1 120 ? 84.836 -15.047 -23.091 1.00 18.79 120 ALA A CA 1
ATOM 837 C C . ALA A 1 120 ? 85.268 -14.272 -21.844 1.00 19.55 120 ALA A C 1
ATOM 838 O O . ALA A 1 120 ? 85.681 -14.869 -20.851 1.00 17.38 120 ALA A O 1
ATOM 840 N N . VAL A 1 121 ? 85.201 -12.943 -21.916 1.00 18.45 121 VAL A N 1
ATOM 841 C CA . VAL A 1 121 ? 85.577 -12.077 -20.794 1.00 17.62 121 VAL A CA 1
ATOM 842 C C . VAL A 1 121 ? 84.582 -10.929 -20.700 1.00 17.19 121 VAL A C 1
ATOM 843 O O . VAL A 1 121 ? 83.925 -10.590 -21.687 1.00 19.81 121 VAL A O 1
ATOM 847 N N . VAL A 1 122 ? 84.434 -10.367 -19.506 1.00 15.77 122 VAL A N 1
ATOM 848 C CA . VAL A 1 122 ? 83.521 -9.245 -19.295 1.00 16.18 122 VAL A CA 1
ATOM 849 C C . VAL A 1 122 ? 84.317 -7.962 -19.537 1.00 17.96 122 VAL A C 1
ATOM 850 O O . VAL A 1 122 ? 85.453 -7.826 -19.075 1.00 16.23 122 VAL A O 1
ATOM 854 N N . ARG A 1 123 ? 83.730 -7.032 -20.284 1.00 17.54 123 ARG A N 1
ATOM 855 C CA . ARG A 1 123 ? 84.407 -5.778 -20.595 1.00 18.54 123 ARG A CA 1
ATOM 856 C C . ARG A 1 123 ? 84.830 -5.006 -19.333 1.00 17.56 123 ARG A C 1
ATOM 857 O O . ARG A 1 123 ? 84.176 -5.092 -18.284 1.00 16.13 123 ARG A O 1
ATOM 865 N N . ASP A 1 124 ? 85.954 -4.296 -19.440 1.00 18.33 124 ASP A N 1
ATOM 866 C CA . ASP A 1 124 ? 86.525 -3.479 -18.357 1.00 19.58 124 ASP A CA 1
ATOM 867 C C . ASP A 1 124 ? 86.863 -4.245 -17.091 1.00 17.75 124 ASP A C 1
ATOM 868 O O . ASP A 1 124 ? 86.605 -3.764 -15.999 1.00 18.47 124 ASP A O 1
ATOM 873 N N . THR A 1 125 ? 87.348 -5.469 -17.231 1.00 15.80 125 THR A N 1
ATOM 874 C CA . THR A 1 125 ? 87.775 -6.230 -16.063 1.00 13.89 125 THR A CA 1
ATOM 875 C C . THR A 1 125 ? 89.204 -6.612 -16.385 1.00 14.07 125 THR A C 1
ATOM 876 O O . THR A 1 125 ? 89.613 -6.579 -17.550 1.00 12.98 125 THR A O 1
ATOM 880 N N . THR A 1 126 ? 89.979 -6.929 -15.358 1.00 13.48 126 THR A N 1
ATOM 881 C CA . THR A 1 126 ? 91.370 -7.295 -15.561 1.00 14.43 126 THR A CA 1
ATOM 882 C C . THR A 1 126 ? 91.500 -8.537 -16.441 1.00 14.78 126 THR A C 1
ATOM 883 O O . THR A 1 126 ? 92.515 -8.721 -17.109 1.00 13.04 126 THR A O 1
ATOM 887 N N . ALA A 1 127 ? 90.449 -9.359 -16.469 1.00 14.92 127 ALA A N 1
ATOM 888 C CA . ALA A 1 127 ? 90.439 -10.580 -17.281 1.00 16.68 127 ALA A CA 1
ATOM 889 C C . ALA A 1 127 ? 90.659 -10.291 -18.766 1.00 16.16 127 ALA A C 1
ATOM 890 O O . ALA A 1 127 ? 91.250 -11.104 -19.477 1.00 16.91 127 ALA A O 1
ATOM 892 N N . VAL A 1 128 ? 90.189 -9.137 -19.238 1.00 14.48 128 VAL A N 1
ATOM 893 C CA . VAL A 1 128 ? 90.369 -8.774 -20.641 1.00 14.90 128 VAL A CA 1
ATOM 894 C C . VAL A 1 128 ? 91.860 -8.724 -20.979 1.00 16.37 128 VAL A C 1
ATOM 895 O O . VAL A 1 128 ? 92.307 -9.310 -21.970 1.00 16.96 128 VAL A O 1
ATOM 899 N N . ASP A 1 129 ? 92.630 -8.080 -20.103 1.00 16.39 129 ASP A N 1
ATOM 900 C CA . ASP A 1 129 ? 94.070 -7.939 -20.293 1.00 18.00 129 ASP A CA 1
ATOM 901 C C . ASP A 1 129 ? 94.830 -9.253 -20.125 1.00 15.21 129 ASP A C 1
ATOM 902 O O . ASP A 1 129 ? 95.778 -9.516 -20.860 1.00 16.20 129 ASP A O 1
ATOM 907 N N . TRP A 1 130 ? 94.413 -10.078 -19.167 1.00 13.63 130 TRP A N 1
ATOM 908 C CA . TRP A 1 130 ? 95.069 -11.365 -18.951 1.00 14.48 130 TRP A CA 1
ATOM 909 C C . TRP A 1 130 ? 94.816 -12.324 -20.116 1.00 16.29 130 TRP A C 1
ATOM 910 O O . TRP A 1 130 ? 95.711 -13.070 -20.514 1.00 15.95 130 TRP A O 1
ATOM 921 N N . ALA A 1 131 ? 93.597 -12.288 -20.660 1.00 17.03 131 ALA A N 1
ATOM 922 C CA . ALA A 1 131 ? 93.219 -13.146 -21.786 1.00 18.97 131 ALA A CA 1
ATOM 923 C C . ALA A 1 131 ? 94.026 -12.750 -23.012 1.00 21.63 131 ALA A C 1
ATOM 924 O O . ALA A 1 131 ? 94.459 -13.607 -23.776 1.00 24.18 131 ALA A O 1
ATOM 926 N N . ASN A 1 132 ? 94.233 -11.448 -23.192 1.00 22.80 132 ASN A N 1
ATOM 927 C CA . ASN A 1 132 ? 95.022 -10.950 -24.315 1.00 23.44 132 ASN A CA 1
ATOM 928 C C . ASN A 1 132 ? 96.496 -11.318 -24.113 1.00 23.11 132 ASN A C 1
ATOM 929 O O . ASN A 1 132 ? 97.173 -11.738 -25.056 1.00 23.95 132 ASN A O 1
ATOM 934 N N . PHE A 1 133 ? 96.976 -11.187 -22.877 1.00 21.27 133 PHE A N 1
ATOM 935 C CA . PHE A 1 133 ? 98.364 -11.508 -22.547 1.00 23.62 133 PHE A CA 1
ATOM 936 C C . PHE A 1 133 ? 98.689 -12.983 -22.795 1.00 23.37 133 PHE A C 1
ATOM 937 O O . PHE A 1 133 ? 99.792 -13.310 -23.235 1.00 23.82 133 PHE A O 1
ATOM 945 N N . TYR A 1 134 ? 97.734 -13.863 -22.505 1.00 22.84 134 TYR A N 1
ATOM 946 C CA . TYR A 1 134 ? 97.934 -15.295 -22.711 1.00 22.40 134 TYR A CA 1
ATOM 947 C C . TYR A 1 134 ? 97.567 -15.779 -24.113 1.00 24.13 134 TYR A C 1
ATOM 948 O O . TYR A 1 134 ? 97.494 -16.978 -24.376 1.00 22.17 134 TYR A O 1
ATOM 957 N N . GLN A 1 135 ? 97.364 -14.815 -25.010 1.00 24.97 135 GLN A N 1
ATOM 958 C CA . GLN A 1 135 ? 97.052 -15.060 -26.415 1.00 26.81 135 GLN A CA 1
ATOM 959 C C . GLN A 1 135 ? 95.805 -15.859 -26.754 1.00 26.73 135 GLN A C 1
ATOM 960 O O . GLN A 1 135 ? 95.780 -16.599 -27.741 1.00 27.60 135 GLN A O 1
ATOM 966 N N . ALA A 1 136 ? 94.765 -15.700 -25.944 1.00 24.95 136 ALA A N 1
ATOM 967 C CA . ALA A 1 136 ? 93.502 -16.377 -26.193 1.00 24.38 136 ALA A CA 1
ATOM 968 C C . ALA A 1 136 ? 92.735 -15.618 -27.282 1.00 25.84 136 ALA A C 1
ATOM 969 O O . ALA A 1 136 ? 93.131 -14.519 -27.686 1.00 24.15 136 ALA A O 1
ATOM 971 N N . ASP A 1 137 ? 91.679 -16.243 -27.799 1.00 26.00 137 ASP A N 1
ATOM 972 C CA . ASP A 1 137 ? 90.807 -15.624 -28.797 1.00 28.26 137 ASP A CA 1
ATOM 973 C C . ASP A 1 137 ? 89.725 -14.931 -27.973 1.00 25.71 137 ASP A C 1
ATOM 974 O O . ASP A 1 137 ? 88.643 -15.471 -27.737 1.00 25.67 137 ASP A O 1
ATOM 979 N N . VAL A 1 138 ? 90.033 -13.725 -27.529 1.00 25.19 138 VAL A N 1
ATOM 980 C CA . VAL A 1 138 ? 89.133 -12.969 -26.667 1.00 24.79 138 VAL A CA 1
ATOM 981 C C . VAL A 1 138 ? 87.823 -12.477 -27.253 1.00 24.30 138 VAL A C 1
ATOM 982 O O . VAL A 1 138 ? 87.804 -11.773 -28.254 1.00 25.99 138 VAL A O 1
ATOM 986 N N . ARG A 1 139 ? 86.733 -12.826 -26.578 1.00 24.40 139 ARG A N 1
ATOM 987 C CA . ARG A 1 139 ? 85.385 -12.406 -26.967 1.00 24.57 139 ARG A CA 1
ATOM 988 C C . ARG A 1 139 ? 84.805 -11.603 -25.799 1.00 24.98 139 ARG A C 1
ATOM 989 O O . ARG A 1 139 ? 84.420 -12.174 -24.773 1.00 24.22 139 ARG A O 1
ATOM 991 N N . GLU A 1 140 ? 84.788 -10.276 -25.939 1.00 25.33 140 GLU A N 1
ATOM 992 C CA . GLU A 1 140 ? 84.263 -9.404 -24.889 1.00 24.72 140 GLU A CA 1
ATOM 993 C C . GLU A 1 140 ? 82.748 -9.401 -24.834 1.00 24.93 140 GLU A C 1
ATOM 994 O O . GLU A 1 140 ? 82.079 -9.378 -25.868 1.00 24.73 140 GLU A O 1
ATOM 1000 N N . THR A 1 141 ? 82.218 -9.376 -23.613 1.00 24.03 141 THR A N 1
ATOM 1001 C CA . THR A 1 141 ? 80.775 -9.365 -23.373 1.00 22.89 141 THR A CA 1
ATOM 1002 C C . THR A 1 141 ? 80.434 -8.251 -22.379 1.00 23.57 141 THR A C 1
ATOM 1003 O O . THR A 1 141 ? 81.322 -7.722 -21.703 1.00 23.27 141 THR A O 1
ATOM 1007 N N . ASN A 1 142 ? 79.153 -7.907 -22.277 1.00 22.14 142 ASN A N 1
ATOM 1008 C CA . ASN A 1 142 ? 78.714 -6.834 -21.384 1.00 23.73 142 ASN A CA 1
ATOM 1009 C C . ASN A 1 142 ? 78.638 -7.159 -19.900 1.00 22.38 142 ASN A C 1
ATOM 1010 O O . ASN A 1 142 ? 78.736 -6.262 -19.059 1.00 22.18 142 ASN A O 1
ATOM 1015 N N . ASN A 1 143 ? 78.438 -8.433 -19.582 1.00 22.04 143 ASN A N 1
ATOM 1016 C CA . ASN A 1 143 ? 78.335 -8.865 -18.196 1.00 20.70 143 ASN A CA 1
ATOM 1017 C C . ASN A 1 143 ? 78.653 -10.346 -18.079 1.00 19.02 143 ASN A C 1
ATOM 1018 O O . ASN A 1 143 ? 78.802 -11.039 -19.086 1.00 18.62 143 ASN A O 1
ATOM 1023 N N . LEU A 1 144 ? 78.786 -10.822 -16.846 1.00 18.47 144 LEU A N 1
ATOM 1024 C CA . LEU A 1 144 ? 79.116 -12.214 -16.595 1.00 19.73 144 LEU A CA 1
ATOM 1025 C C . LEU A 1 144 ? 78.052 -13.182 -17.122 1.00 20.96 144 LEU A C 1
ATOM 1026 O O . LEU A 1 144 ? 78.385 -14.237 -17.666 1.00 21.83 144 LEU A O 1
ATOM 1031 N N . THR A 1 145 ? 76.781 -12.814 -16.972 1.00 21.72 145 THR A N 1
ATOM 1032 C CA . THR A 1 145 ? 75.679 -13.650 -17.448 1.00 24.18 145 THR A CA 1
ATOM 1033 C C . THR A 1 145 ? 75.810 -13.859 -18.951 1.00 23.48 145 THR A C 1
ATOM 1034 O O . THR A 1 145 ? 75.662 -14.975 -19.442 1.00 24.21 145 THR A O 1
ATOM 1038 N N . ALA A 1 146 ? 76.135 -12.781 -19.661 1.00 23.92 146 ALA A N 1
ATOM 1039 C CA . ALA A 1 146 ? 76.318 -12.813 -21.109 1.00 23.36 146 ALA A CA 1
ATOM 1040 C C . ALA A 1 146 ? 77.496 -13.706 -21.498 1.00 24.01 146 ALA A C 1
ATOM 1041 O O . ALA A 1 146 ? 77.410 -14.471 -22.454 1.00 27.34 146 ALA A O 1
ATOM 1043 N N . ALA A 1 147 ? 78.594 -13.607 -20.752 1.00 21.49 147 ALA A N 1
ATOM 1044 C CA . ALA A 1 147 ? 79.779 -14.418 -21.008 1.00 21.44 147 ALA A CA 1
ATOM 1045 C C . ALA A 1 147 ? 79.472 -15.903 -20.787 1.00 22.75 147 ALA A C 1
ATOM 1046 O O . ALA A 1 147 ? 79.904 -16.761 -21.556 1.00 21.04 147 ALA A O 1
ATOM 1048 N N . ILE A 1 1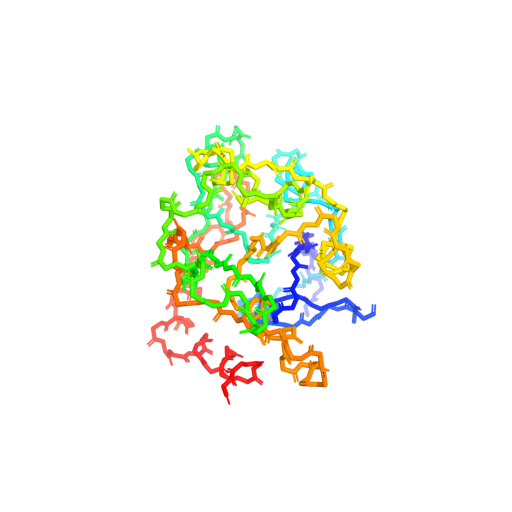48 ? 78.716 -16.196 -19.735 1.00 25.71 148 ILE A N 1
ATOM 1049 C CA . ILE A 1 148 ? 78.356 -17.570 -19.421 1.00 28.95 148 ILE A CA 1
ATOM 1050 C C . ILE A 1 148 ? 77.304 -18.101 -20.396 1.00 32.92 148 ILE A C 1
ATOM 1051 O O . ILE A 1 148 ? 77.313 -19.283 -20.728 1.00 33.22 148 ILE A O 1
ATOM 1056 N N . THR A 1 149 ? 76.433 -17.222 -20.888 1.00 34.20 149 THR A N 1
ATOM 1057 C CA . THR A 1 149 ? 75.413 -17.619 -21.859 1.00 36.16 149 THR A CA 1
ATOM 1058 C C . THR A 1 149 ? 76.101 -18.016 -23.164 1.00 36.55 149 THR A C 1
ATOM 1059 O O . THR A 1 149 ? 75.614 -18.879 -23.891 1.00 40.01 149 THR A O 1
ATOM 1063 N N . LEU A 1 150 ? 77.247 -17.391 -23.433 1.00 37.31 150 LEU A N 1
ATOM 1064 C CA . LEU A 1 150 ? 78.041 -17.667 -24.626 1.00 37.03 150 LEU A CA 1
ATOM 1065 C C . LEU A 1 150 ? 78.744 -19.014 -24.471 1.00 39.44 150 LEU A C 1
ATOM 1066 O O . LEU A 1 150 ? 79.124 -19.648 -25.461 1.00 39.47 150 LEU A O 1
ATOM 1071 N N . LEU A 1 151 ? 78.974 -19.407 -23.218 1.00 40.45 151 LEU A N 1
ATOM 1072 C CA . LEU A 1 151 ? 79.610 -20.681 -22.902 1.00 41.75 151 LEU A CA 1
ATOM 1073 C C . LEU A 1 151 ? 78.554 -21.784 -22.994 1.00 44.90 151 LEU A C 1
ATOM 1074 O O . LEU A 1 151 ? 78.846 -22.896 -23.439 1.00 45.39 151 LEU A O 1
ATOM 1079 N N . GLN A 1 152 ? 77.332 -21.465 -22.567 1.00 48.53 152 GLN A N 1
ATOM 1080 C CA . GLN A 1 152 ? 76.221 -22.413 -22.604 1.00 51.29 152 GLN A CA 1
ATOM 1081 C C . GLN A 1 152 ? 75.862 -22.707 -24.052 1.00 53.31 152 GLN A C 1
ATOM 1082 O O . GLN A 1 152 ? 75.393 -23.801 -24.369 1.00 55.49 152 GLN A O 1
ATOM 1088 N N . LYS A 1 153 ? 76.059 -21.714 -24.919 1.00 53.04 153 LYS A N 1
ATOM 1089 C CA . LYS A 1 153 ? 75.842 -21.892 -26.349 1.00 51.91 153 LYS A CA 1
ATOM 1090 C C . LYS A 1 153 ? 77.161 -22.586 -26.723 1.00 51.28 153 LYS A C 1
ATOM 1091 O O . LYS A 1 153 ? 77.478 -23.629 -26.151 1.00 53.88 153 LYS A O 1
ATOM 1093 N N . LYS A 1 154 ? 77.957 -22.038 -27.629 1.00 50.99 154 LYS A N 1
ATOM 1094 C CA . LYS A 1 154 ? 79.223 -22.699 -27.934 1.00 49.98 154 LYS A CA 1
ATOM 1095 C C . LYS A 1 154 ? 80.284 -21.784 -28.527 1.00 51.19 154 LYS A C 1
ATOM 1096 O O . LYS A 1 154 ? 81.367 -22.243 -28.905 1.00 49.67 154 LYS A O 1
ATOM 1098 N N . GLN A 1 155 ? 79.968 -20.492 -28.598 1.00 51.29 155 GLN A N 1
ATOM 1099 C CA . GLN A 1 155 ? 80.876 -19.497 -29.162 1.00 50.64 155 GLN A CA 1
ATOM 1100 C C . GLN A 1 155 ? 82.239 -19.546 -28.489 1.00 48.27 155 GLN A C 1
ATOM 1101 O O . GLN A 1 155 ? 83.272 -19.361 -29.141 1.00 48.53 155 GLN A O 1
ATOM 1107 N N . VAL A 1 156 ? 82.237 -19.814 -27.185 1.00 45.07 156 VAL A N 1
ATOM 1108 C CA . VAL A 1 156 ? 83.479 -19.884 -26.414 1.00 40.43 156 VAL A CA 1
ATOM 1109 C C . VAL A 1 156 ? 83.692 -21.229 -25.731 1.00 37.20 156 VAL A C 1
ATOM 1110 O O . VAL A 1 156 ? 82.750 -21.991 -25.515 1.00 36.50 156 VAL A O 1
ATOM 1114 N N . GLU A 1 157 ? 84.948 -21.496 -25.393 1.00 35.09 157 GLU A N 1
ATOM 1115 C CA . GLU A 1 157 ? 85.350 -22.729 -24.730 1.00 35.07 157 GLU A CA 1
ATOM 1116 C C . GLU A 1 157 ? 85.585 -22.524 -23.227 1.00 34.21 157 GLU A C 1
ATOM 1117 O O . GLU A 1 157 ? 85.756 -23.496 -22.475 1.00 32.73 157 GLU A O 1
ATOM 1123 N N . ALA A 1 158 ? 85.605 -21.260 -22.801 1.00 30.87 158 ALA A N 1
ATOM 1124 C CA . ALA A 1 158 ? 85.835 -20.914 -21.400 1.00 25.28 158 ALA A CA 1
ATOM 1125 C C . ALA A 1 158 ? 85.484 -19.460 -21.106 1.00 24.13 158 ALA A C 1
ATOM 1126 O O . ALA A 1 158 ? 85.358 -18.639 -22.012 1.00 24.25 158 ALA A O 1
ATOM 1128 N N . VAL A 1 159 ? 85.295 -19.158 -19.824 1.00 22.88 159 VAL A N 1
ATOM 1129 C CA . VAL A 1 159 ? 84.998 -17.800 -19.375 1.00 19.26 159 VAL A CA 1
ATOM 1130 C C . VAL A 1 159 ? 86.068 -17.465 -18.346 1.00 18.51 159 VAL A C 1
ATOM 1131 O O . VAL A 1 159 ? 86.294 -18.232 -17.410 1.00 15.64 159 VAL A O 1
ATOM 1135 N N . MET A 1 160 ? 86.775 -16.358 -18.562 1.00 16.83 160 MET A N 1
ATOM 1136 C CA . MET A 1 160 ? 87.816 -15.926 -17.631 1.00 16.33 160 MET A CA 1
ATOM 1137 C C . MET A 1 160 ? 87.248 -14.784 -16.802 1.00 13.42 160 MET A C 1
ATOM 1138 O O . MET A 1 160 ? 86.781 -13.787 -17.351 1.00 13.41 160 MET A O 1
ATOM 1143 N N . PHE A 1 161 ? 87.271 -14.952 -15.482 1.00 13.43 161 PHE A N 1
ATOM 1144 C CA . PHE A 1 161 ? 86.746 -13.952 -14.558 1.00 11.74 161 PHE A CA 1
ATOM 1145 C C . PHE A 1 161 ? 87.229 -14.279 -13.147 1.00 10.62 161 PHE A C 1
ATOM 1146 O O . PHE A 1 161 ? 87.777 -15.351 -12.898 1.00 11.97 161 PHE A O 1
ATOM 1154 N N . ASP A 1 162 ? 87.039 -13.338 -12.232 1.00 12.93 162 ASP A N 1
ATOM 1155 C CA . ASP A 1 162 ? 87.428 -13.510 -10.835 1.00 13.22 162 ASP A CA 1
ATOM 1156 C C . ASP A 1 162 ? 86.872 -14.822 -10.288 1.00 12.66 162 ASP A C 1
ATOM 1157 O O . ASP A 1 162 ? 85.677 -15.082 -10.391 1.00 12.00 162 ASP A O 1
ATOM 1162 N N . ARG A 1 163 ? 87.750 -15.623 -9.695 1.00 12.37 163 ARG A N 1
ATOM 1163 C CA . ARG A 1 163 ? 87.384 -16.920 -9.145 1.00 13.73 163 ARG A CA 1
ATOM 1164 C C . ARG A 1 163 ? 86.211 -16.972 -8.160 1.00 14.18 163 ARG A C 1
ATOM 1165 O O . ARG A 1 163 ? 85.345 -17.834 -8.298 1.00 14.38 163 ARG A O 1
ATOM 1173 N N . PRO A 1 164 ? 86.147 -16.050 -7.172 1.00 12.64 164 PRO A N 1
ATOM 1174 C CA . PRO A 1 164 ? 85.022 -16.102 -6.228 1.00 12.43 164 PRO A CA 1
ATOM 1175 C C . PRO A 1 164 ? 83.669 -15.923 -6.917 1.00 12.39 164 PRO A C 1
ATOM 1176 O O . PRO A 1 164 ? 82.696 -16.576 -6.552 1.00 12.11 164 PRO A O 1
ATOM 1180 N N . ALA A 1 165 ? 83.616 -15.041 -7.914 1.00 12.24 165 ALA A N 1
ATOM 1181 C CA . ALA A 1 165 ? 82.378 -14.794 -8.650 1.00 13.49 165 ALA A CA 1
ATOM 1182 C C . ALA A 1 165 ? 81.986 -16.022 -9.472 1.00 13.80 165 ALA A C 1
ATOM 1183 O O . ALA A 1 165 ? 80.808 -16.352 -9.571 1.00 16.53 165 ALA A O 1
ATOM 1185 N N . LEU A 1 166 ? 82.977 -16.698 -10.048 1.00 13.03 166 LEU A N 1
ATOM 1186 C CA . LEU A 1 166 ? 82.720 -17.900 -10.846 1.00 14.48 166 LEU A CA 1
ATOM 1187 C C . LEU A 1 166 ? 82.195 -19.031 -9.962 1.00 14.32 166 LEU A C 1
ATOM 1188 O O . LEU A 1 166 ? 81.242 -19.720 -10.328 1.00 14.91 166 LEU A O 1
ATOM 1193 N N . ILE A 1 167 ? 82.819 -19.206 -8.799 1.00 14.31 167 ILE A N 1
ATOM 1194 C CA . ILE A 1 167 ? 82.413 -20.235 -7.846 1.00 15.72 167 ILE A CA 1
ATOM 1195 C C . ILE A 1 167 ? 81.002 -19.947 -7.337 1.00 17.04 167 ILE A C 1
ATOM 1196 O O . ILE A 1 167 ? 80.165 -20.848 -7.246 1.00 15.72 167 ILE A O 1
ATOM 1201 N N . TYR A 1 168 ? 80.726 -18.683 -7.033 1.00 15.16 168 TYR A N 1
ATOM 1202 C CA . TYR A 1 168 ? 79.409 -18.321 -6.546 1.00 14.32 168 TYR A CA 1
ATOM 1203 C C . TYR A 1 168 ? 78.361 -18.670 -7.601 1.00 16.56 168 TYR A C 1
ATOM 1204 O O . TYR A 1 168 ? 77.311 -19.221 -7.274 1.00 16.50 168 TYR A O 1
ATOM 1213 N N . TYR A 1 169 ? 78.672 -18.378 -8.863 1.00 15.54 169 TYR A N 1
ATOM 1214 C CA . TYR A 1 169 ? 77.761 -18.651 -9.968 1.00 18.93 169 TYR A CA 1
ATOM 1215 C C . TYR A 1 169 ? 77.443 -20.138 -10.071 1.00 19.25 169 TYR A C 1
ATOM 1216 O O . TYR A 1 169 ? 76.271 -20.517 -10.136 1.00 19.97 169 TYR A O 1
ATOM 1225 N N . THR A 1 170 ? 78.480 -20.972 -10.096 1.00 19.08 170 THR A N 1
ATOM 1226 C CA . THR A 1 170 ? 78.273 -22.414 -10.189 1.00 19.96 170 THR A CA 1
ATOM 1227 C C . THR A 1 170 ? 77.397 -22.905 -9.040 1.00 20.78 170 THR A C 1
ATOM 1228 O O . THR A 1 170 ? 76.553 -23.781 -9.230 1.00 22.69 170 THR A O 1
ATOM 1232 N N . ARG A 1 171 ? 77.544 -22.294 -7.870 1.00 16.46 171 ARG A N 1
ATOM 1233 C CA . ARG A 1 171 ? 76.756 -22.692 -6.715 1.00 17.47 171 ARG A CA 1
ATOM 1234 C C . ARG A 1 171 ? 75.289 -22.327 -6.794 1.00 18.30 171 ARG A C 1
ATOM 1235 O O . ARG A 1 171 ? 74.483 -22.866 -6.039 1.00 19.69 171 ARG A O 1
ATOM 1243 N N . GLN A 1 172 ? 74.942 -21.392 -7.673 1.00 19.06 172 GLN A N 1
ATOM 1244 C CA . GLN A 1 172 ? 73.542 -21.003 -7.845 1.00 21.82 172 GLN A CA 1
ATOM 1245 C C . GLN A 1 172 ? 72.936 -21.814 -8.993 1.00 25.32 172 GLN A C 1
ATOM 1246 O O . GLN A 1 172 ? 71.720 -21.803 -9.201 1.00 23.77 172 GLN A O 1
ATOM 1252 N N . ASN A 1 173 ? 73.797 -22.506 -9.736 1.00 27.55 173 ASN A N 1
ATOM 1253 C CA . ASN A 1 173 ? 73.372 -23.311 -10.878 1.00 32.28 173 ASN A CA 1
ATOM 1254 C C . ASN A 1 173 ? 74.083 -24.674 -10.950 1.00 34.66 173 ASN A C 1
ATOM 1255 O O . ASN A 1 173 ? 74.802 -24.955 -11.915 1.00 33.38 173 ASN A O 1
ATOM 1260 N N . PRO A 1 174 ? 73.904 -25.530 -9.923 1.00 38.54 174 PRO A N 1
ATOM 1261 C CA . PRO A 1 174 ? 74.531 -26.863 -9.890 1.00 40.79 174 PRO A CA 1
ATOM 1262 C C . PRO A 1 174 ? 74.066 -27.721 -11.075 1.00 42.53 174 PRO A C 1
ATOM 1263 O O . PRO A 1 174 ? 74.776 -28.621 -11.525 1.00 44.65 174 PRO A O 1
ATOM 1267 N N . ASN A 1 175 ? 72.866 -27.420 -11.564 1.00 43.14 175 ASN A N 1
ATOM 1268 C CA . ASN A 1 175 ? 72.250 -28.106 -12.702 1.00 44.57 175 ASN A CA 1
ATOM 1269 C C . ASN A 1 175 ? 73.069 -27.974 -13.988 1.00 45.49 175 ASN A C 1
ATOM 1270 O O . ASN A 1 175 ? 73.074 -28.885 -14.819 1.00 47.43 175 ASN A O 1
ATOM 1275 N N . LEU A 1 176 ? 73.757 -26.842 -14.139 1.00 44.45 176 LEU A N 1
ATOM 1276 C CA . LEU A 1 176 ? 74.548 -26.557 -15.330 1.00 42.60 176 LEU A CA 1
ATOM 1277 C C . LEU A 1 176 ? 75.749 -27.443 -15.617 1.00 44.06 176 LEU A C 1
ATOM 1278 O O . LEU A 1 176 ? 76.136 -27.586 -16.780 1.00 46.21 176 LEU A O 1
ATOM 1283 N N . ASN A 1 177 ? 76.371 -28.002 -14.583 1.00 43.14 177 ASN A N 1
ATOM 1284 C CA . ASN A 1 177 ? 77.515 -28.884 -14.810 1.00 45.64 177 ASN A CA 1
ATOM 1285 C C . ASN A 1 177 ? 78.741 -28.118 -15.363 1.00 44.70 177 ASN A C 1
ATOM 1286 O O . ASN A 1 177 ? 79.492 -28.601 -16.220 1.00 44.77 177 ASN A O 1
ATOM 1291 N N . LEU A 1 178 ? 78.911 -26.889 -14.889 1.00 40.64 178 LEU A N 1
ATOM 1292 C CA . LEU A 1 178 ? 80.058 -26.083 -15.290 1.00 35.63 178 LEU A CA 1
ATOM 1293 C C . LEU A 1 178 ? 81.082 -26.242 -14.170 1.00 33.36 178 LEU A C 1
ATOM 1294 O O . LEU A 1 178 ? 80.714 -26.494 -13.022 1.00 34.23 178 LEU A O 1
ATOM 1299 N N . GLU A 1 179 ? 82.361 -26.122 -14.502 1.00 30.20 179 GLU A N 1
ATOM 1300 C CA . GLU A 1 179 ? 83.417 -26.280 -13.511 1.00 27.03 179 GLU A CA 1
ATOM 1301 C C . GLU A 1 179 ? 84.440 -25.159 -13.540 1.00 25.40 179 GLU A C 1
ATOM 1302 O O . GLU A 1 179 ? 84.790 -24.646 -14.602 1.00 21.85 179 GLU A O 1
ATOM 1304 N N . VAL A 1 180 ? 84.896 -24.776 -12.354 1.00 22.26 180 VAL A N 1
ATOM 1305 C CA . VAL A 1 180 ? 85.909 -23.746 -12.218 1.00 23.62 180 VAL A CA 1
ATOM 1306 C C . VAL A 1 180 ? 87.221 -24.518 -12.104 1.00 25.82 180 VAL A C 1
ATOM 1307 O O . VAL A 1 180 ? 87.408 -25.312 -11.182 1.00 26.50 180 VAL A O 1
ATOM 1311 N N . THR A 1 181 ? 88.102 -24.336 -13.081 1.00 25.84 181 THR A N 1
ATOM 1312 C CA . THR A 1 181 ? 89.381 -25.036 -13.090 1.00 26.38 181 THR A CA 1
ATOM 1313 C C . THR A 1 181 ? 90.268 -24.673 -11.901 1.00 28.44 181 THR A C 1
ATOM 1314 O O . THR A 1 181 ? 89.991 -23.731 -11.158 1.00 26.88 181 THR A O 1
ATOM 1318 N N . GLU A 1 182 ? 91.326 -25.452 -11.709 1.00 29.65 182 GLU A N 1
ATOM 1319 C CA . GLU A 1 182 ? 92.271 -25.201 -10.634 1.00 31.06 182 GLU A CA 1
ATOM 1320 C C . GLU A 1 182 ? 93.264 -24.126 -11.076 1.00 31.76 182 GLU A C 1
ATOM 1321 O O . GLU A 1 182 ? 94.053 -23.640 -10.270 1.00 34.40 182 GLU A O 1
ATOM 1323 N N . ILE A 1 183 ? 93.214 -23.760 -12.357 1.00 31.55 183 ILE A N 1
ATOM 1324 C CA . ILE A 1 183 ? 94.098 -22.738 -12.929 1.00 31.78 183 ILE A CA 1
ATOM 1325 C C . ILE A 1 183 ? 93.851 -21.350 -12.340 1.00 29.72 183 ILE A C 1
ATOM 1326 O O . ILE A 1 183 ? 92.718 -20.862 -12.312 1.00 28.14 183 ILE A O 1
ATOM 1331 N N . ARG A 1 184 ? 94.934 -20.715 -11.906 1.00 28.14 184 ARG A N 1
ATOM 1332 C CA . ARG A 1 184 ? 94.887 -19.362 -11.372 1.00 25.79 184 ARG A CA 1
ATOM 1333 C C . ARG A 1 184 ? 95.690 -18.530 -12.368 1.00 25.40 184 ARG A C 1
ATOM 1334 O O . ARG A 1 184 ? 96.920 -18.618 -12.417 1.00 26.36 184 ARG A O 1
ATOM 1336 N N . VAL A 1 185 ? 94.984 -17.793 -13.218 1.00 22.49 185 VAL A N 1
ATOM 1337 C CA . VAL A 1 185 ? 95.621 -16.950 -14.219 1.00 20.70 185 VAL A CA 1
ATOM 1338 C C . VAL A 1 185 ? 96.424 -15.835 -13.553 1.00 21.54 185 VAL A C 1
ATOM 1339 O O . VAL A 1 185 ? 97.431 -15.372 -14.096 1.00 22.04 185 VAL A O 1
ATOM 1343 N N . SER A 1 186 ? 95.983 -15.432 -12.363 1.00 21.66 186 SER A N 1
ATOM 1344 C CA . SER A 1 186 ? 96.641 -14.382 -11.602 1.00 21.38 186 SER A CA 1
ATOM 1345 C C . SER A 1 186 ? 96.104 -14.291 -10.183 1.00 21.28 186 SER A C 1
ATOM 1346 O O . SER A 1 186 ? 95.055 -14.850 -9.868 1.00 22.68 186 SER A O 1
ATOM 1349 N N . LEU A 1 187 ? 96.852 -13.592 -9.334 1.00 20.39 187 LEU A N 1
ATOM 1350 C CA . LEU A 1 187 ? 96.464 -13.336 -7.953 1.00 21.44 187 LEU A CA 1
ATOM 1351 C C . LEU A 1 187 ? 96.420 -11.822 -7.902 1.00 21.79 187 LEU A C 1
ATOM 1352 O O . LEU A 1 187 ? 97.401 -11.166 -8.254 1.00 23.30 187 LEU A O 1
ATOM 1357 N N . GLU A 1 188 ? 95.276 -11.270 -7.517 1.00 17.37 188 GLU A N 1
ATOM 1358 C CA . GLU A 1 188 ? 95.106 -9.826 -7.466 1.00 16.97 188 GLU A CA 1
ATOM 1359 C C . GLU A 1 188 ? 94.435 -9.376 -6.193 1.00 15.55 188 GLU A C 1
ATOM 1360 O O . GLU A 1 188 ? 93.477 -9.993 -5.741 1.00 16.28 188 GLU A O 1
ATOM 1366 N N . PRO A 1 189 ? 94.924 -8.280 -5.595 1.00 14.08 189 PRO A N 1
ATOM 1367 C CA . PRO A 1 189 ? 94.326 -7.762 -4.367 1.00 12.93 189 PRO A CA 1
ATOM 1368 C C . PRO A 1 189 ? 93.158 -6.823 -4.724 1.00 11.46 189 PRO A C 1
ATOM 1369 O O . PRO A 1 189 ? 93.171 -6.202 -5.786 1.00 10.28 189 PRO A O 1
ATOM 1373 N N . TYR A 1 190 ? 92.129 -6.785 -3.878 1.00 10.35 190 TYR A N 1
ATOM 1374 C CA . TYR A 1 190 ? 90.977 -5.896 -4.082 1.00 10.85 190 TYR A CA 1
ATOM 1375 C C . TYR A 1 190 ? 91.112 -4.723 -3.121 1.00 12.05 190 TYR A C 1
ATOM 1376 O O . TYR A 1 190 ? 91.430 -4.918 -1.954 1.00 10.43 190 TYR A O 1
ATOM 1385 N N . GLY A 1 191 ? 90.802 -3.521 -3.599 1.00 12.04 191 GLY A N 1
ATOM 1386 C CA . GLY A 1 191 ? 90.852 -2.345 -2.751 1.00 9.91 191 GLY A CA 1
ATOM 1387 C C . GLY A 1 191 ? 89.738 -1.390 -3.149 1.00 12.79 191 GLY A C 1
ATOM 1388 O O . GLY A 1 191 ? 88.971 -1.671 -4.069 1.00 12.64 191 GLY A O 1
ATOM 1389 N N . PHE A 1 192 ? 89.589 -0.308 -2.396 1.00 10.04 192 PHE A N 1
ATOM 1390 C CA . PHE A 1 192 ? 88.594 0.716 -2.710 1.00 10.35 192 PHE A 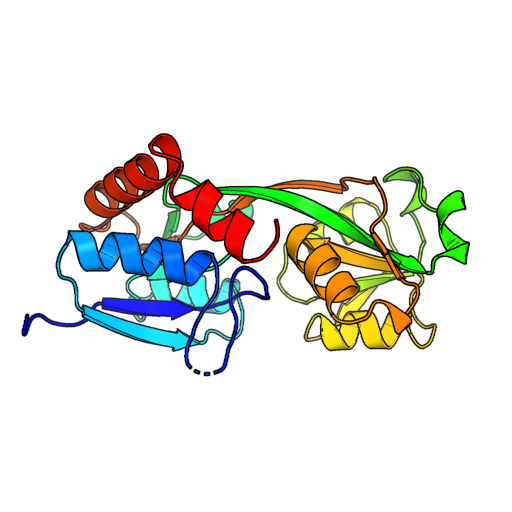CA 1
ATOM 1391 C C . PHE A 1 192 ? 89.381 1.883 -3.310 1.00 10.82 192 PHE A C 1
ATOM 1392 O O . PHE A 1 192 ? 90.592 1.961 -3.139 1.00 11.79 192 PHE A O 1
ATOM 1400 N N . VAL A 1 193 ? 88.710 2.774 -4.028 1.00 10.91 193 VAL A N 1
ATOM 1401 C CA . VAL A 1 193 ? 89.388 3.909 -4.647 1.00 11.32 193 VAL A CA 1
ATOM 1402 C C . VAL A 1 193 ? 88.932 5.244 -4.059 1.00 14.42 193 VAL A C 1
ATOM 1403 O O . VAL A 1 193 ? 87.737 5.528 -3.959 1.00 12.75 193 VAL A O 1
ATOM 1407 N N . LEU A 1 194 ? 89.904 6.048 -3.647 1.00 14.84 194 LEU A N 1
ATOM 1408 C CA . LEU A 1 194 ? 89.656 7.359 -3.068 1.00 15.42 194 LEU A CA 1
ATOM 1409 C C . LEU A 1 194 ? 90.326 8.425 -3.928 1.00 15.07 194 LEU A C 1
ATOM 1410 O O . LEU A 1 194 ? 91.131 8.129 -4.816 1.00 14.25 194 LEU A O 1
ATOM 1415 N N . LYS A 1 195 ? 89.976 9.676 -3.664 1.00 18.58 195 LYS A N 1
ATOM 1416 C CA . LYS A 1 195 ? 90.586 10.807 -4.362 1.00 20.33 195 LYS A CA 1
ATOM 1417 C C . LYS A 1 195 ? 91.996 10.886 -3.779 1.00 19.52 195 LYS A C 1
ATOM 1418 O O . LYS A 1 195 ? 92.207 10.607 -2.591 1.00 17.64 195 LYS A O 1
ATOM 1424 N N . GLU A 1 196 ? 92.991 11.212 -4.594 1.00 20.66 196 GLU A N 1
ATOM 1425 C CA . GLU A 1 196 ? 94.362 11.333 -4.098 1.00 22.31 196 GLU A CA 1
ATOM 1426 C C . GLU A 1 196 ? 94.416 12.384 -2.986 1.00 24.12 196 GLU A C 1
ATOM 1427 O O . GLU A 1 196 ? 93.668 13.358 -2.988 1.00 23.17 196 GLU A O 1
ATOM 1433 N N . ASN A 1 197 ? 95.195 12.080 -1.950 1.00 24.46 197 ASN A N 1
ATOM 1434 C CA . ASN A 1 197 ? 95.354 12.982 -0.805 1.00 26.25 197 ASN A CA 1
ATOM 1435 C C . ASN A 1 197 ? 94.033 13.272 -0.088 1.00 26.16 197 ASN A C 1
ATOM 1436 O O . ASN A 1 197 ? 93.870 14.326 0.521 1.00 27.63 197 ASN A O 1
ATOM 1441 N N . SER A 1 198 ? 93.108 12.313 -0.140 1.00 23.26 198 SER A N 1
ATOM 1442 C CA . SER A 1 198 ? 91.809 12.453 0.512 1.00 21.41 198 SER A CA 1
ATOM 1443 C C . SER A 1 198 ? 91.930 12.504 2.031 1.00 22.47 198 SER A C 1
ATOM 1444 O O . SER A 1 198 ? 92.661 11.725 2.636 1.00 21.14 198 SER A O 1
ATOM 1447 N N . PRO A 1 199 ? 91.199 13.423 2.669 1.00 22.65 199 PRO A N 1
ATOM 1448 C CA . PRO A 1 199 ? 91.235 13.549 4.128 1.00 23.45 199 PRO A CA 1
ATOM 1449 C C . PRO A 1 199 ? 90.590 12.348 4.832 1.00 23.37 199 PRO A C 1
ATOM 1450 O O . PRO A 1 199 ? 90.624 12.249 6.061 1.00 22.98 199 PRO A O 1
ATOM 1454 N N . LEU A 1 200 ? 90.010 11.441 4.044 1.00 21.59 200 LEU A N 1
ATOM 1455 C CA . LEU A 1 200 ? 89.358 10.243 4.572 1.00 18.99 200 LEU A CA 1
ATOM 1456 C C . LEU A 1 200 ? 90.278 9.019 4.550 1.00 15.37 200 LEU A C 1
ATOM 1457 O O . LEU A 1 200 ? 90.018 8.030 5.237 1.00 15.32 200 LEU A O 1
ATOM 1462 N N . GLN A 1 201 ? 91.327 9.092 3.738 1.00 14.91 201 GLN A N 1
ATOM 1463 C CA . GLN A 1 201 ? 92.277 7.995 3.552 1.00 17.57 201 GLN A CA 1
ATOM 1464 C C . GLN A 1 201 ? 92.790 7.268 4.794 1.00 16.96 201 GLN A C 1
ATOM 1465 O O . GLN A 1 201 ? 92.666 6.046 4.888 1.00 14.95 201 GLN A O 1
ATOM 1471 N N . LYS A 1 202 ? 93.346 8.004 5.752 1.00 15.71 202 LYS A N 1
ATOM 1472 C CA . LYS A 1 202 ? 93.887 7.373 6.951 1.00 15.49 202 LYS A CA 1
ATOM 1473 C C . LYS A 1 202 ? 92.825 6.666 7.773 1.00 14.04 202 LYS A C 1
ATOM 1474 O O . LYS A 1 202 ? 93.022 5.530 8.196 1.00 14.39 202 LYS A O 1
ATOM 1480 N N . THR A 1 203 ? 91.688 7.322 7.971 1.00 12.80 203 THR A N 1
ATOM 1481 C CA . THR A 1 203 ? 90.599 6.740 8.747 1.00 12.46 203 THR A CA 1
ATOM 1482 C C . THR A 1 203 ? 90.099 5.447 8.103 1.00 13.48 203 THR A C 1
ATOM 1483 O O . THR A 1 203 ? 89.897 4.437 8.789 1.00 14.17 203 THR A O 1
ATOM 1487 N N . ILE A 1 204 ? 89.917 5.490 6.784 1.00 12.86 204 ILE A N 1
ATOM 1488 C CA . ILE A 1 204 ? 89.443 4.333 6.035 1.00 14.24 204 ILE A CA 1
ATOM 1489 C C . ILE A 1 204 ? 90.449 3.182 6.095 1.00 12.67 204 ILE A C 1
ATOM 1490 O O . ILE A 1 204 ? 90.071 2.050 6.403 1.00 11.88 204 ILE A O 1
ATOM 1495 N N . ASN A 1 205 ? 91.724 3.478 5.850 1.00 11.92 205 ASN A N 1
ATOM 1496 C CA . ASN A 1 205 ? 92.756 2.442 5.907 1.00 13.23 205 ASN A CA 1
ATOM 1497 C C . ASN A 1 205 ? 92.825 1.796 7.288 1.00 14.12 205 ASN A C 1
ATOM 1498 O O . ASN A 1 205 ? 92.841 0.568 7.406 1.00 13.04 205 ASN A O 1
ATOM 1503 N N . VAL A 1 206 ? 92.841 2.619 8.332 1.00 12.79 206 VAL A N 1
ATOM 1504 C CA . VAL A 1 206 ? 92.909 2.098 9.688 1.00 13.15 206 VAL A CA 1
ATOM 1505 C C . VAL A 1 206 ? 91.737 1.163 9.979 1.00 14.95 206 VAL A C 1
ATOM 1506 O O . VAL A 1 206 ? 91.937 0.051 10.476 1.00 14.45 206 VAL A O 1
ATOM 1510 N N . GLU A 1 207 ? 90.529 1.581 9.606 1.00 13.30 207 GLU A N 1
ATOM 1511 C CA . GLU A 1 207 ? 89.346 0.757 9.842 1.00 16.20 207 GLU A CA 1
ATOM 1512 C C . GLU A 1 207 ? 89.311 -0.526 9.024 1.00 12.98 207 GLU A C 1
ATOM 1513 O O . GLU A 1 207 ? 88.915 -1.567 9.530 1.00 14.77 207 GLU A O 1
ATOM 1519 N N . MET A 1 208 ? 89.741 -0.459 7.772 1.00 12.42 208 MET A N 1
ATOM 1520 C CA . MET A 1 208 ? 89.758 -1.645 6.926 1.00 13.19 208 MET A CA 1
ATOM 1521 C C . MET A 1 208 ? 90.793 -2.638 7.471 1.00 14.20 208 MET A C 1
ATOM 1522 O O . MET A 1 208 ? 90.551 -3.847 7.494 1.00 13.14 208 MET A O 1
ATOM 1527 N N . LEU A 1 209 ? 91.915 -2.115 7.965 1.00 11.95 209 LEU A N 1
ATOM 1528 C CA . LEU A 1 209 ? 92.961 -2.958 8.534 1.00 11.18 209 LEU A CA 1
ATOM 1529 C C . LEU A 1 209 ? 92.470 -3.625 9.828 1.00 14.01 209 LEU A C 1
ATOM 1530 O O . LEU A 1 209 ? 92.776 -4.789 10.078 1.00 12.65 209 LEU A O 1
ATOM 1535 N N . ASN A 1 210 ? 91.683 -2.896 10.625 1.00 13.58 210 ASN A N 1
ATOM 1536 C CA . ASN A 1 210 ? 91.113 -3.430 11.868 1.00 14.25 210 ASN A CA 1
ATOM 1537 C C . ASN A 1 210 ? 90.192 -4.594 11.535 1.00 15.81 210 ASN A C 1
ATOM 1538 O O . ASN A 1 210 ? 90.235 -5.633 12.187 1.00 16.27 210 ASN A O 1
ATOM 1543 N N . LEU A 1 211 ? 89.330 -4.385 10.539 1.00 14.99 211 LEU A N 1
ATOM 1544 C CA . LEU A 1 211 ? 88.381 -5.401 10.090 1.00 14.82 211 LEU A CA 1
ATOM 1545 C C . LEU A 1 211 ? 89.118 -6.630 9.566 1.00 14.29 211 LEU A C 1
ATOM 1546 O O . LEU A 1 211 ? 88.699 -7.762 9.798 1.00 14.29 211 LEU A O 1
ATOM 1551 N N . LEU A 1 212 ? 90.231 -6.387 8.879 1.00 14.44 212 LEU A N 1
ATOM 1552 C CA . LEU A 1 212 ? 91.054 -7.444 8.307 1.00 14.32 212 LEU A CA 1
ATOM 1553 C C . LEU A 1 212 ? 91.709 -8.293 9.392 1.00 15.38 212 LEU A C 1
ATOM 1554 O O . LEU A 1 212 ? 91.500 -9.500 9.439 1.00 15.81 212 LEU A O 1
ATOM 1559 N N . TYR A 1 213 ? 92.465 -7.648 10.277 1.00 14.80 213 TYR A N 1
ATOM 1560 C CA . TYR A 1 213 ? 93.172 -8.328 11.369 1.00 15.22 213 TYR A CA 1
ATOM 1561 C C . TYR A 1 213 ? 92.281 -8.985 12.420 1.00 17.16 213 TYR A C 1
ATOM 1562 O O . TYR A 1 213 ? 92.677 -9.974 13.037 1.00 18.06 213 TYR A O 1
ATOM 1571 N N . SER A 1 214 ? 91.083 -8.442 12.627 1.00 17.70 214 SER A N 1
ATOM 1572 C CA . SER A 1 214 ? 90.156 -9.011 13.599 1.00 17.62 214 SER A CA 1
ATOM 1573 C C . SER A 1 214 ? 89.369 -10.168 12.983 1.00 18.46 214 SER A C 1
ATOM 1574 O O . SER A 1 214 ? 88.502 -10.749 13.635 1.00 21.61 214 SER A O 1
ATOM 1577 N N . ARG A 1 215 ? 89.677 -10.486 11.725 1.00 17.62 215 ARG A N 1
ATOM 1578 C CA . ARG A 1 215 ? 89.037 -11.568 10.972 1.00 17.12 215 ARG A CA 1
ATOM 1579 C C . ARG A 1 215 ? 87.573 -11.299 10.615 1.00 16.88 215 ARG A C 1
ATOM 1580 O O . ARG A 1 215 ? 86.852 -12.203 10.191 1.00 18.26 215 ARG A O 1
ATOM 1582 N N . VAL A 1 216 ? 87.146 -10.046 10.756 1.00 15.99 216 VAL A N 1
ATOM 1583 C CA . VAL A 1 216 ? 85.773 -9.669 10.434 1.00 17.06 216 VAL A CA 1
ATOM 1584 C C . VAL A 1 216 ? 85.503 -9.793 8.930 1.00 17.31 216 VAL A C 1
ATOM 1585 O O . VAL A 1 216 ? 84.430 -10.257 8.521 1.00 18.29 216 VAL A O 1
ATOM 1589 N N . ILE A 1 217 ? 86.483 -9.411 8.111 1.00 15.60 217 ILE A N 1
ATOM 1590 C CA . ILE A 1 217 ? 86.329 -9.518 6.663 1.00 15.85 217 ILE A CA 1
ATOM 1591 C C . ILE A 1 217 ? 86.201 -10.993 6.267 1.00 17.72 217 ILE A C 1
ATOM 1592 O O . ILE A 1 217 ? 85.407 -11.341 5.380 1.00 15.31 217 ILE A O 1
ATOM 1597 N N . ALA A 1 218 ? 86.940 -11.859 6.966 1.00 16.84 218 ALA A N 1
ATOM 1598 C CA . ALA A 1 218 ? 86.886 -13.297 6.706 1.00 17.91 218 ALA A CA 1
ATOM 1599 C C . ALA A 1 218 ? 85.477 -13.808 7.020 1.00 18.59 218 ALA A C 1
ATOM 1600 O O . ALA A 1 218 ? 84.936 -14.638 6.288 1.00 18.13 218 ALA A O 1
ATOM 1602 N N . GLU A 1 219 ? 84.871 -13.277 8.082 1.00 17.47 219 GLU A N 1
ATOM 1603 C CA . GLU A 1 219 ? 83.513 -13.670 8.462 1.00 18.12 219 GLU A CA 1
ATOM 1604 C C . GLU A 1 219 ? 82.515 -13.255 7.382 1.00 18.69 219 GLU A C 1
ATOM 1605 O O . GLU A 1 219 ? 81.611 -14.024 7.046 1.00 20.75 219 GLU A O 1
ATOM 1607 N N . PHE A 1 220 ? 82.689 -12.052 6.831 1.00 17.92 220 PHE A N 1
ATOM 1608 C CA . PHE A 1 220 ? 81.812 -11.548 5.767 1.00 19.50 220 PHE A CA 1
ATOM 1609 C C . PHE A 1 220 ? 81.896 -12.478 4.557 1.00 18.85 220 PHE A C 1
ATOM 1610 O O . PHE A 1 220 ? 80.876 -12.867 3.988 1.00 18.51 220 PHE A O 1
ATOM 1618 N N . THR A 1 221 ? 83.124 -12.821 4.171 1.00 18.44 221 THR A N 1
ATOM 1619 C CA . THR A 1 221 ? 83.365 -13.698 3.030 1.00 18.88 221 THR A CA 1
ATOM 1620 C C . THR A 1 221 ? 82.757 -15.083 3.259 1.00 20.78 221 THR A C 1
ATOM 1621 O O . THR A 1 221 ? 82.091 -15.623 2.377 1.00 19.20 221 THR A O 1
ATOM 1625 N N . GLU A 1 222 ? 82.942 -15.624 4.461 1.00 21.81 222 GLU A N 1
ATOM 1626 C CA . GLU A 1 222 ? 82.405 -16.936 4.805 1.00 23.90 222 GLU A CA 1
ATOM 1627 C C . GLU A 1 222 ? 80.881 -16.945 4.721 1.00 25.64 222 GLU A C 1
ATOM 1628 O O . GLU A 1 222 ? 80.288 -17.957 4.353 1.00 26.71 222 GLU A O 1
ATOM 1630 N N . ARG A 1 223 ? 80.249 -15.814 5.028 1.00 24.62 223 ARG A N 1
ATOM 1631 C CA . ARG A 1 223 ? 78.794 -15.725 4.973 1.00 27.87 223 ARG A CA 1
ATOM 1632 C C . ARG A 1 223 ? 78.252 -15.857 3.542 1.00 29.62 223 ARG A C 1
ATOM 1633 O O . ARG A 1 223 ? 77.159 -16.385 3.332 1.00 28.85 223 ARG A O 1
ATOM 1635 N N . TRP A 1 224 ? 79.034 -15.421 2.558 1.00 30.76 224 TRP A N 1
ATOM 1636 C CA . TRP A 1 224 ? 78.607 -15.484 1.162 1.00 33.41 224 TRP A CA 1
ATOM 1637 C C . TRP A 1 224 ? 79.244 -16.599 0.340 1.00 36.31 224 TRP A C 1
ATOM 1638 O O . TRP A 1 224 ? 78.710 -16.972 -0.704 1.00 39.71 224 TRP A O 1
ATOM 1649 N N . LEU A 1 225 ? 80.339 -17.176 0.828 1.00 39.64 225 LEU A N 1
ATOM 1650 C CA . LEU A 1 225 ? 81.044 -18.204 0.065 1.00 43.10 225 LEU A CA 1
ATOM 1651 C C . LEU A 1 225 ? 81.631 -19.363 0.886 1.00 46.19 225 LEU A C 1
ATOM 1652 O O . LEU A 1 225 ? 82.392 -20.178 0.362 1.00 47.37 225 LEU A O 1
ATOM 1657 N N . GLY A 1 226 ? 81.275 -19.444 2.162 1.00 49.32 226 GLY A N 1
ATOM 1658 C CA . GLY A 1 226 ? 81.791 -20.511 3.003 1.00 52.96 226 GLY A CA 1
ATOM 1659 C C . GLY A 1 226 ? 81.021 -21.808 2.838 1.00 56.19 226 GLY A C 1
ATOM 1660 O O . GLY A 1 226 ? 80.160 -22.102 3.697 1.00 58.70 226 GLY A O 1
#

Sequence (221 aa):
GSAMALKVGVVGNPPFVFYGAFTGISLDVWRAVAESQKWNSEYVRQNSISAGITAVAEGELDILIGPISVTPERAAIEGITFTQPYFSSGIGLLIPGTATPLFRSVGDLKNKEVAVVRDTTAVDWANFYQADVRETNNLTAAITLLQKKQVEAVMFDRPALIYYTRQNPNLNLEVTEIRVSLEPYGFVLKENSPLQKTINVEMLNLLYSRVIAEFTERWLG

Foldseek 3Di:
DPDDAFEEEEEEFPQQWDVPPIDHLQVVLVVLLCVVVVHHHDYDYDQAPVRVQVCQQVVVGQKYITQAFDDPVSCPDPFKHWAPFLDKWFKWKKFALVCQVQDDELLSQAAFEEEEEPRDCQQVLSVVSHHNYDYDPDPVRRVVCRLPPSGGIYIGIPQNSLLVCVVCVVRRMDIHPYGSGMTTGTMMGGPPRPCRVSSNVSSVVCRVVCVSVVSSVVRRD

B-factor: mean 23.48, std 11.43, range [8.64, 66.54]